Protein AF-A0A7S4PJZ1-F1 (afdb_monomer)

Mean predicted aligned error: 14.24 Å

Radius of gyration: 25.58 Å; Cα contacts (8 Å, |Δi|>4): 272; chains: 1; bounding box: 70×59×64 Å

Structure (mmCIF, N/CA/C/O backbone):
data_AF-A0A7S4PJZ1-F1
#
_entry.id   AF-A0A7S4PJZ1-F1
#
loop_
_atom_site.group_PDB
_atom_site.id
_atom_site.type_symbol
_atom_site.label_atom_id
_atom_site.label_alt_id
_atom_site.label_comp_id
_atom_site.label_asym_id
_atom_site.label_entity_id
_atom_site.label_seq_id
_atom_site.pdbx_PDB_ins_code
_atom_site.Cartn_x
_atom_site.Cartn_y
_atom_site.Cartn_z
_atom_site.occupancy
_atom_site.B_iso_or_equiv
_atom_site.auth_seq_id
_atom_site.auth_comp_id
_atom_site.auth_asym_id
_atom_site.auth_atom_id
_atom_site.pdbx_PDB_model_num
ATOM 1 N N . MET A 1 1 ? -41.758 4.536 -25.365 1.00 37.12 1 MET A N 1
ATOM 2 C CA . MET A 1 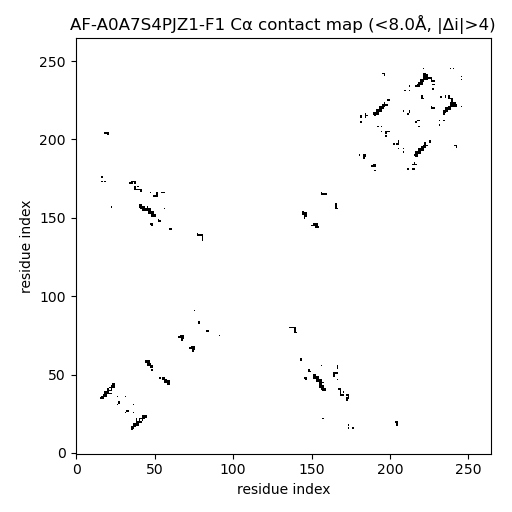1 ? -40.389 4.037 -25.096 1.00 37.12 1 MET A CA 1
ATOM 3 C C . MET A 1 1 ? -39.535 5.188 -24.579 1.00 37.12 1 MET A C 1
ATOM 5 O O . MET A 1 1 ? -38.962 5.936 -25.359 1.00 37.12 1 MET A O 1
ATOM 9 N N . ILE A 1 2 ? -39.547 5.404 -23.264 1.00 30.89 2 ILE A N 1
ATOM 10 C CA . ILE A 1 2 ? -38.875 6.536 -22.616 1.00 30.89 2 ILE A CA 1
ATOM 11 C C . ILE A 1 2 ? -37.427 6.133 -22.334 1.00 30.89 2 ILE A C 1
ATOM 13 O O . ILE A 1 2 ? -37.175 5.218 -21.551 1.00 30.89 2 ILE A O 1
ATOM 17 N N . ARG A 1 3 ? -36.485 6.829 -22.984 1.00 35.72 3 ARG A N 1
ATOM 18 C CA . ARG A 1 3 ? -35.064 6.861 -22.620 1.00 35.72 3 ARG A CA 1
ATOM 19 C C . ARG A 1 3 ? -34.963 7.307 -21.159 1.00 35.72 3 ARG A C 1
ATOM 21 O O . ARG A 1 3 ? -35.048 8.500 -20.871 1.00 35.72 3 ARG A O 1
ATOM 28 N N . LYS A 1 4 ? -34.817 6.357 -20.231 1.00 37.88 4 LYS A N 1
ATOM 29 C CA . LYS A 1 4 ? -34.416 6.652 -18.853 1.00 37.88 4 LYS A CA 1
ATOM 30 C C . LYS A 1 4 ? -33.022 7.270 -18.925 1.00 37.88 4 LYS A C 1
ATOM 32 O O . LYS A 1 4 ? -32.047 6.579 -19.207 1.00 37.88 4 LYS A O 1
ATOM 37 N N . LYS A 1 5 ? -32.973 8.591 -18.731 1.00 36.16 5 LYS A N 1
ATOM 38 C CA . LYS A 1 5 ? -31.797 9.347 -18.299 1.00 36.16 5 LYS A CA 1
ATOM 39 C C . LYS A 1 5 ? -31.007 8.462 -17.332 1.00 36.16 5 LYS A C 1
ATOM 41 O O . LYS A 1 5 ? -31.535 8.101 -16.282 1.00 36.16 5 LYS A O 1
ATOM 46 N N . LEU A 1 6 ? -29.778 8.105 -17.708 1.00 36.72 6 LEU A N 1
ATOM 47 C CA . LEU A 1 6 ? -28.753 7.727 -16.747 1.00 36.72 6 LEU A CA 1
ATOM 48 C C . LEU A 1 6 ? -28.578 8.940 -15.828 1.00 36.72 6 LEU A C 1
ATOM 50 O O . LEU A 1 6 ? -27.814 9.857 -16.122 1.00 36.72 6 LEU A O 1
ATOM 54 N N . GLU A 1 7 ? -29.332 8.985 -14.736 1.00 36.09 7 GLU A N 1
ATOM 55 C CA . GLU A 1 7 ? -28.834 9.647 -13.547 1.00 36.09 7 GLU A CA 1
ATOM 56 C C . GLU A 1 7 ? -27.572 8.884 -13.167 1.00 36.09 7 GLU A C 1
ATOM 58 O O . GLU A 1 7 ? -27.622 7.731 -12.744 1.00 36.09 7 GLU A O 1
ATOM 63 N N . MET A 1 8 ? -26.427 9.525 -13.388 1.00 33.09 8 MET A N 1
ATOM 64 C CA . MET A 1 8 ? -25.172 9.189 -12.738 1.00 33.09 8 MET A CA 1
ATOM 65 C C . MET A 1 8 ? -25.372 9.396 -11.232 1.00 33.09 8 MET A C 1
ATOM 67 O O . MET A 1 8 ? -24.915 10.380 -10.652 1.00 33.09 8 MET A O 1
ATOM 71 N N . THR A 1 9 ? -26.115 8.495 -10.590 1.00 35.03 9 THR A N 1
ATOM 72 C CA . THR A 1 9 ? -26.061 8.291 -9.149 1.00 35.03 9 THR A CA 1
ATOM 73 C C . THR A 1 9 ? -24.591 8.119 -8.825 1.00 35.03 9 THR A C 1
ATOM 75 O O . THR A 1 9 ? -23.989 7.143 -9.272 1.00 35.03 9 THR A O 1
ATOM 78 N N . LYS A 1 10 ? -24.010 9.115 -8.143 1.00 39.31 10 LYS A N 1
ATOM 79 C CA . LYS A 1 10 ? -22.637 9.111 -7.631 1.00 39.31 10 LYS A CA 1
ATOM 80 C C . LYS A 1 10 ? -22.313 7.690 -7.177 1.00 39.31 10 LYS A C 1
ATOM 82 O O . LYS A 1 10 ? -22.912 7.230 -6.204 1.00 39.31 10 LYS A O 1
ATOM 87 N N . LEU A 1 11 ? -21.453 6.987 -7.922 1.00 41.62 11 LEU A N 1
ATOM 88 C CA . LEU A 1 11 ? -20.943 5.686 -7.501 1.00 41.62 11 LEU A CA 1
ATOM 89 C C . LEU A 1 11 ? -20.470 5.880 -6.065 1.00 41.62 11 LEU A C 1
ATOM 91 O O . LEU A 1 11 ? -19.735 6.829 -5.784 1.00 41.62 11 LEU A O 1
ATOM 95 N N . LYS A 1 12 ? -21.011 5.079 -5.142 1.00 54.09 12 LYS A N 1
ATOM 96 C CA . LYS A 1 12 ? -20.686 5.197 -3.725 1.00 54.09 12 LYS A CA 1
ATOM 97 C C . LYS A 1 12 ? -19.167 5.112 -3.614 1.00 54.09 12 LYS A C 1
ATOM 99 O O . LYS A 1 12 ? -18.578 4.092 -3.958 1.00 54.09 12 LYS A O 1
ATOM 104 N N . GLU A 1 13 ? -18.563 6.216 -3.199 1.00 65.81 13 GLU A N 1
ATOM 105 C CA . GLU A 1 13 ? -17.121 6.329 -3.043 1.00 65.81 13 GLU A CA 1
ATOM 106 C C . GLU A 1 13 ? -16.603 5.195 -2.145 1.00 65.81 13 GLU A C 1
ATOM 108 O O . GLU A 1 13 ? -17.241 4.890 -1.132 1.00 65.81 13 GLU A O 1
ATOM 113 N N . PRO A 1 14 ? -15.470 4.566 -2.485 1.00 71.25 14 PRO A N 1
ATOM 114 C CA . PRO A 1 14 ? -15.017 3.376 -1.786 1.00 71.25 14 PRO A CA 1
ATOM 115 C C . PRO A 1 14 ? -14.625 3.685 -0.339 1.00 71.25 14 PRO A C 1
ATOM 117 O O . PRO A 1 14 ? -13.910 4.651 -0.042 1.00 71.25 14 PRO A O 1
ATOM 120 N N . ASP A 1 15 ? -15.099 2.826 0.564 1.00 85.38 15 ASP A N 1
ATOM 121 C CA . ASP A 1 15 ? -14.942 2.958 2.015 1.00 85.38 15 ASP A CA 1
ATOM 122 C C . ASP A 1 15 ? -13.530 2.548 2.504 1.00 85.38 15 ASP A C 1
ATOM 124 O O . ASP A 1 15 ? -13.200 2.740 3.673 1.00 85.38 15 ASP A O 1
ATOM 128 N N . PHE A 1 16 ? -12.669 2.024 1.620 1.00 94.69 16 PHE A N 1
ATOM 129 C CA . PHE A 1 16 ? -11.316 1.556 1.944 1.00 94.69 16 PHE A CA 1
ATOM 130 C C . PHE A 1 16 ? -10.293 1.911 0.853 1.00 94.69 16 PHE A C 1
ATOM 132 O O . PHE A 1 16 ? -10.659 2.334 -0.243 1.00 94.69 16 PHE A O 1
ATOM 139 N N . PHE A 1 17 ? -9.011 1.746 1.182 1.00 97.44 17 PHE A N 1
ATOM 140 C CA . PHE A 1 17 ? -7.880 1.858 0.261 1.00 97.44 17 PHE A CA 1
ATOM 141 C C . PHE A 1 17 ? -6.766 0.910 0.719 1.00 97.44 17 PHE A C 1
ATOM 143 O O . PHE A 1 17 ? -6.593 0.700 1.922 1.00 97.44 17 PHE A O 1
ATOM 150 N N . VAL A 1 18 ? -6.011 0.348 -0.221 1.00 97.69 18 VAL A N 1
ATOM 151 C CA . VAL A 1 18 ? -4.874 -0.539 0.038 1.00 97.69 18 VAL A CA 1
ATOM 152 C C . VAL A 1 18 ? -3.573 0.230 -0.150 1.00 97.69 18 VAL A C 1
ATOM 154 O O . VAL A 1 18 ? -3.312 0.795 -1.206 1.00 97.69 18 VAL A O 1
ATOM 157 N N . TYR A 1 19 ? -2.733 0.221 0.879 1.00 98.06 19 TYR A N 1
ATOM 158 C CA . TYR A 1 19 ? -1.371 0.738 0.832 1.00 98.06 19 TYR A CA 1
ATOM 159 C C . TYR A 1 19 ? -0.419 -0.424 1.091 1.00 98.06 19 TYR A C 1
ATOM 161 O O . TYR A 1 19 ? -0.473 -1.027 2.164 1.00 98.06 19 TYR A O 1
ATOM 169 N N . THR A 1 20 ? 0.445 -0.749 0.134 1.00 97.19 20 THR A N 1
ATOM 170 C CA . THR A 1 20 ? 1.303 -1.934 0.220 1.00 97.19 20 THR A CA 1
ATOM 171 C C . THR A 1 20 ? 2.724 -1.640 -0.241 1.00 97.19 20 THR A C 1
ATOM 173 O O . THR A 1 20 ? 2.951 -0.841 -1.144 1.00 97.19 20 THR A O 1
ATOM 176 N N . SER A 1 21 ? 3.688 -2.294 0.405 1.00 95.88 21 SER A N 1
ATOM 177 C CA . SER A 1 21 ? 5.088 -2.356 -0.028 1.00 95.88 21 SER A CA 1
ATOM 178 C C . SER A 1 21 ? 5.409 -3.635 -0.805 1.00 95.88 21 SER A C 1
ATOM 180 O O . SER A 1 21 ? 6.540 -3.792 -1.258 1.00 95.88 21 SER A O 1
ATOM 182 N N . ASN A 1 22 ? 4.462 -4.576 -0.891 1.00 94.56 22 ASN A N 1
ATOM 183 C CA . ASN A 1 22 ? 4.612 -5.760 -1.731 1.00 94.56 22 ASN A CA 1
ATOM 184 C C . ASN A 1 22 ? 4.496 -5.355 -3.199 1.00 94.56 22 ASN A C 1
ATOM 186 O O . ASN A 1 22 ? 3.761 -4.428 -3.523 1.00 94.56 22 ASN A O 1
ATOM 190 N N . VAL A 1 23 ? 5.195 -6.094 -4.054 1.00 94.12 23 VAL A N 1
ATOM 191 C CA . VAL A 1 23 ? 5.308 -5.830 -5.497 1.00 94.12 23 VAL A CA 1
ATOM 192 C C . VAL A 1 23 ? 4.745 -6.979 -6.338 1.00 94.12 23 VAL A C 1
ATOM 194 O O . VAL A 1 23 ? 5.019 -7.080 -7.524 1.00 94.12 23 VAL A O 1
ATOM 197 N N . ASP A 1 24 ? 4.037 -7.913 -5.702 1.00 91.50 24 ASP A N 1
ATOM 198 C CA . ASP A 1 24 ? 3.616 -9.204 -6.256 1.00 91.50 24 ASP A CA 1
ATOM 199 C C . ASP A 1 24 ? 2.205 -9.194 -6.862 1.00 91.50 24 ASP A C 1
ATOM 201 O O . ASP A 1 24 ? 1.729 -10.231 -7.333 1.00 91.50 24 ASP A O 1
ATOM 205 N N . THR A 1 25 ? 1.527 -8.044 -6.856 1.00 89.50 25 THR A N 1
ATOM 206 C CA . THR A 1 25 ? 0.154 -7.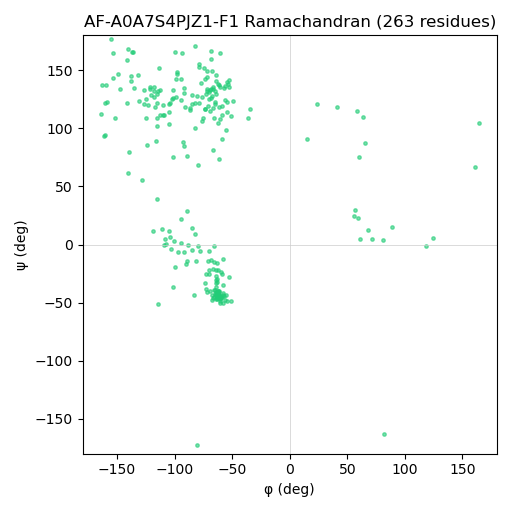840 -7.347 1.00 89.50 25 THR A CA 1
ATOM 207 C C . THR A 1 25 ? -0.928 -8.683 -6.666 1.00 89.50 25 THR A C 1
ATOM 209 O O . THR A 1 25 ? -1.995 -8.941 -7.236 1.00 89.50 25 THR A O 1
ATOM 212 N N . ALA A 1 26 ? -0.691 -9.155 -5.436 1.00 90.88 26 ALA A N 1
ATOM 213 C CA . ALA A 1 26 ? -1.627 -10.055 -4.761 1.00 90.88 26 ALA A CA 1
ATOM 214 C C . ALA A 1 26 ? -3.044 -9.460 -4.606 1.00 90.88 26 ALA A C 1
ATOM 216 O O . ALA A 1 26 ? -4.030 -10.189 -4.727 1.00 90.88 26 ALA A O 1
ATOM 217 N N . PHE A 1 27 ? -3.163 -8.146 -4.388 1.00 91.69 27 PHE A N 1
ATOM 218 C CA . PHE A 1 27 ? -4.455 -7.464 -4.236 1.00 91.69 27 PHE A CA 1
ATOM 219 C C . PHE A 1 27 ? -5.221 -7.350 -5.557 1.00 91.69 27 PHE A C 1
ATOM 221 O O . PHE A 1 27 ? -6.422 -7.615 -5.592 1.00 91.69 27 PHE A O 1
ATOM 228 N N . GLN A 1 28 ? -4.525 -7.039 -6.649 1.00 89.69 28 GLN A N 1
ATOM 229 C CA . GLN A 1 28 ? -5.085 -7.011 -7.999 1.00 89.69 28 GLN A CA 1
ATOM 230 C C . GLN A 1 28 ? -5.619 -8.399 -8.365 1.00 89.69 28 GLN A C 1
ATOM 232 O O . GLN A 1 28 ? -6.757 -8.540 -8.808 1.00 89.69 28 GLN A O 1
ATOM 237 N N . ARG A 1 29 ? -4.832 -9.451 -8.100 1.00 86.50 29 ARG A N 1
ATOM 238 C CA . ARG A 1 29 ? -5.235 -10.846 -8.338 1.00 86.50 29 ARG A CA 1
ATOM 239 C C . ARG A 1 29 ? -6.421 -11.290 -7.482 1.00 86.50 29 ARG A C 1
ATOM 241 O O . ARG A 1 29 ? -7.162 -12.176 -7.896 1.00 86.50 29 ARG A O 1
ATOM 248 N N . ALA A 1 30 ? -6.607 -10.683 -6.311 1.00 89.38 30 ALA A N 1
ATOM 249 C CA . ALA A 1 30 ? -7.776 -10.891 -5.459 1.00 89.38 30 ALA A CA 1
ATOM 250 C C . ALA A 1 30 ? -9.017 -10.092 -5.916 1.00 89.38 30 ALA A C 1
ATOM 252 O O . ALA A 1 30 ? -10.071 -10.209 -5.294 1.00 89.38 30 ALA A O 1
ATOM 253 N N . GLY A 1 31 ? -8.911 -9.299 -6.990 1.00 90.12 31 GLY A N 1
ATOM 254 C CA . GLY A 1 31 ? -10.016 -8.532 -7.567 1.00 90.12 31 GLY A CA 1
ATOM 255 C C . GLY A 1 31 ? -10.204 -7.133 -6.979 1.00 90.12 31 GLY A C 1
ATOM 256 O O . GLY A 1 31 ? -11.260 -6.535 -7.178 1.00 90.12 31 GLY A O 1
ATOM 257 N N . VAL A 1 32 ? -9.221 -6.597 -6.247 1.00 90.44 32 VAL A N 1
ATOM 258 C CA . VAL A 1 32 ? -9.262 -5.198 -5.798 1.00 90.44 32 VAL A CA 1
ATOM 259 C C . VAL A 1 32 ? -9.035 -4.283 -7.002 1.00 90.44 32 VAL A C 1
ATOM 261 O O . VAL A 1 32 ? -8.099 -4.487 -7.774 1.00 90.44 32 VAL A O 1
ATOM 264 N N . ASP A 1 33 ? -9.888 -3.267 -7.149 1.00 92.56 33 ASP A N 1
ATOM 265 C CA . ASP A 1 33 ? -9.744 -2.241 -8.184 1.00 92.56 33 ASP A CA 1
ATOM 266 C C . ASP A 1 33 ? -8.359 -1.568 -8.074 1.00 92.56 33 ASP A C 1
ATOM 268 O O . ASP A 1 33 ? -8.043 -1.034 -7.004 1.00 92.56 33 ASP A O 1
ATOM 272 N N . PRO A 1 34 ? -7.534 -1.555 -9.142 1.00 91.75 34 PRO A N 1
ATOM 273 C CA . PRO A 1 34 ? -6.237 -0.881 -9.150 1.00 91.75 34 PRO A CA 1
ATOM 274 C C . PRO A 1 34 ? -6.284 0.589 -8.713 1.00 91.75 34 PRO A C 1
ATOM 276 O O . PRO A 1 34 ? -5.316 1.081 -8.141 1.00 91.75 34 PRO A O 1
ATOM 279 N N . ALA A 1 35 ? -7.405 1.292 -8.910 1.00 93.69 35 ALA A N 1
ATOM 280 C CA . ALA A 1 35 ? -7.569 2.669 -8.439 1.00 93.69 35 ALA A CA 1
ATOM 281 C C . ALA A 1 35 ? -7.579 2.797 -6.900 1.00 93.69 35 ALA A C 1
ATOM 283 O O . ALA A 1 35 ? -7.415 3.899 -6.371 1.00 93.69 35 ALA A O 1
ATOM 284 N N . LEU A 1 36 ? -7.759 1.682 -6.184 1.00 95.69 36 LEU A N 1
ATOM 285 C CA . LEU A 1 36 ? -7.787 1.581 -4.721 1.00 95.69 36 LEU A CA 1
ATOM 286 C C . LEU A 1 36 ? -6.523 0.969 -4.131 1.00 95.69 36 LEU A C 1
ATOM 288 O O . LEU A 1 36 ? -6.510 0.631 -2.947 1.00 95.69 36 LEU A O 1
ATOM 292 N N . ILE A 1 37 ? -5.476 0.816 -4.936 1.00 95.94 37 ILE A N 1
ATOM 293 C CA . ILE A 1 37 ? -4.209 0.227 -4.526 1.00 95.94 37 ILE A CA 1
ATOM 294 C C . ILE A 1 37 ? -3.108 1.252 -4.758 1.00 95.94 37 ILE A C 1
ATOM 296 O O . ILE A 1 37 ? -3.030 1.886 -5.805 1.00 95.94 37 ILE A O 1
ATOM 300 N N . TYR A 1 38 ? -2.241 1.406 -3.765 1.00 97.50 38 TYR A N 1
ATOM 301 C CA . TYR A 1 38 ? -0.988 2.126 -3.910 1.00 97.50 38 TYR A CA 1
ATOM 302 C C . TYR A 1 38 ? 0.175 1.225 -3.498 1.00 97.50 38 TYR A C 1
ATOM 304 O O . TYR A 1 38 ? 0.352 0.909 -2.316 1.00 97.50 38 TYR A O 1
ATOM 312 N N . GLU A 1 39 ? 0.940 0.802 -4.501 1.00 96.38 39 GLU A N 1
ATOM 313 C CA . GLU A 1 39 ? 2.150 -0.010 -4.384 1.00 96.38 39 GLU A CA 1
ATOM 314 C C . GLU A 1 39 ? 3.373 0.907 -4.303 1.00 96.38 39 GLU A C 1
ATOM 316 O O . GLU A 1 39 ? 3.985 1.241 -5.311 1.00 96.38 39 GLU A O 1
ATOM 321 N N . ILE A 1 40 ? 3.750 1.334 -3.094 1.00 96.19 40 ILE A N 1
ATOM 322 C CA . ILE A 1 40 ? 4.779 2.378 -2.915 1.00 96.19 40 ILE A CA 1
ATOM 323 C C . ILE A 1 40 ? 6.179 1.982 -3.427 1.00 96.19 40 ILE A C 1
ATOM 325 O O . ILE A 1 40 ? 7.066 2.824 -3.558 1.00 96.19 40 ILE A O 1
ATOM 329 N N . HIS A 1 41 ? 6.422 0.698 -3.674 1.00 95.12 41 HIS A N 1
ATOM 330 C CA . HIS A 1 41 ? 7.703 0.203 -4.187 1.00 95.12 41 HIS A CA 1
ATOM 331 C C . HIS A 1 41 ? 7.605 -0.310 -5.622 1.00 95.12 41 HIS A C 1
ATOM 333 O O . HIS A 1 41 ? 8.544 -0.941 -6.104 1.00 95.12 41 HIS A O 1
ATOM 339 N N . GLY A 1 42 ? 6.501 -0.011 -6.309 1.00 94.50 42 GLY A N 1
ATOM 340 C CA . GLY A 1 42 ? 6.255 -0.472 -7.664 1.00 94.50 42 GLY A CA 1
ATOM 341 C C . GLY A 1 42 ? 5.704 -1.893 -7.736 1.00 94.50 42 GLY A C 1
ATOM 342 O O . GLY A 1 42 ? 5.199 -2.435 -6.756 1.00 94.50 42 GLY A O 1
ATOM 343 N N . ASP A 1 43 ? 5.788 -2.479 -8.923 1.00 90.81 43 ASP A N 1
ATOM 344 C CA . ASP A 1 43 ? 5.094 -3.710 -9.303 1.00 90.81 43 ASP A CA 1
ATOM 345 C C . ASP A 1 43 ? 5.964 -4.502 -10.297 1.00 90.81 43 ASP A C 1
ATOM 347 O O . ASP A 1 43 ? 6.485 -3.943 -11.265 1.00 90.81 43 ASP A O 1
ATOM 351 N N . VAL A 1 44 ? 6.119 -5.815 -10.088 1.00 89.81 44 VAL A N 1
ATOM 352 C CA . VAL A 1 44 ? 6.862 -6.713 -10.996 1.00 89.81 44 VAL A CA 1
ATOM 353 C C . VAL A 1 44 ? 6.203 -6.896 -12.368 1.00 89.81 44 VAL A C 1
ATOM 355 O O . VAL A 1 44 ? 6.873 -7.273 -13.333 1.00 89.81 44 VAL A O 1
ATOM 358 N N . MET A 1 45 ? 4.902 -6.636 -12.472 1.00 88.44 45 MET A N 1
ATOM 359 C CA . MET A 1 45 ? 4.137 -6.663 -13.719 1.00 88.44 45 MET A CA 1
ATOM 360 C C . MET A 1 45 ? 4.298 -5.371 -14.520 1.00 88.44 45 MET A C 1
ATOM 362 O O . MET A 1 45 ? 3.950 -5.330 -15.705 1.00 88.44 45 MET A O 1
ATOM 366 N N . LYS A 1 46 ? 4.834 -4.319 -13.897 1.00 91.75 46 LYS A N 1
ATOM 367 C CA . LYS A 1 46 ? 5.161 -3.047 -14.533 1.00 91.75 46 LYS A CA 1
ATOM 368 C C . LYS A 1 46 ? 6.644 -2.995 -14.865 1.00 91.75 46 LYS A C 1
ATOM 370 O O . LYS A 1 46 ? 7.489 -3.488 -14.130 1.00 91.75 46 LYS A O 1
ATOM 375 N N . TRP A 1 47 ? 6.960 -2.405 -16.004 1.00 93.69 47 TRP A N 1
ATOM 376 C CA . TRP A 1 47 ? 8.286 -2.376 -16.600 1.00 93.69 47 TRP A CA 1
ATOM 377 C C . TRP A 1 47 ? 8.636 -0.964 -17.025 1.00 93.69 47 TRP A C 1
ATOM 379 O O . TRP A 1 47 ? 7.777 -0.189 -17.438 1.00 93.69 47 TRP A O 1
ATOM 389 N N . GLN A 1 48 ? 9.916 -0.640 -16.911 1.00 94.50 48 GLN A N 1
ATOM 390 C CA . GLN A 1 48 ? 10.487 0.641 -17.297 1.00 94.50 48 GLN A CA 1
ATOM 391 C C . GLN A 1 48 ? 11.808 0.430 -18.033 1.00 94.50 48 GLN A C 1
ATOM 393 O O . GLN A 1 48 ? 12.423 -0.635 -17.958 1.00 94.50 48 GLN A O 1
ATOM 398 N N . CYS A 1 49 ? 12.307 1.469 -18.701 1.00 94.12 49 CYS A N 1
ATOM 399 C CA . CYS A 1 49 ? 13.664 1.420 -19.231 1.00 94.12 49 CYS A CA 1
ATOM 400 C C . CYS A 1 49 ? 14.686 1.314 -18.081 1.00 94.12 49 CYS A C 1
ATOM 402 O O . CYS A 1 49 ? 14.537 1.968 -17.042 1.00 94.12 49 CYS A O 1
ATOM 404 N N . ARG A 1 50 ? 15.745 0.513 -18.265 1.00 91.75 50 ARG A N 1
ATOM 405 C CA . ARG A 1 50 ? 16.843 0.377 -17.291 1.00 91.75 50 ARG A CA 1
ATOM 406 C C . ARG A 1 50 ? 17.608 1.688 -17.100 1.00 91.75 50 ARG A C 1
ATOM 408 O O . ARG A 1 50 ? 18.059 1.985 -15.997 1.00 91.75 50 ARG A O 1
ATOM 415 N N . ILE A 1 51 ? 17.773 2.447 -18.180 1.00 90.62 51 ILE A N 1
ATOM 416 C CA . ILE A 1 51 ? 18.311 3.808 -18.173 1.00 90.62 51 ILE A CA 1
ATOM 417 C C . ILE A 1 51 ? 17.154 4.690 -18.646 1.00 90.62 51 ILE A C 1
ATOM 419 O O . ILE A 1 51 ? 16.861 4.656 -19.839 1.00 90.62 51 ILE A O 1
ATOM 423 N N . PRO A 1 52 ? 16.442 5.395 -17.749 1.00 85.06 52 PRO A N 1
ATOM 424 C CA . PRO A 1 52 ? 15.138 5.998 -18.022 1.00 85.06 52 PRO A CA 1
ATOM 425 C C . PRO A 1 52 ? 15.236 7.130 -19.053 1.00 85.06 52 PRO A C 1
ATOM 427 O O . PRO A 1 52 ? 15.246 8.310 -18.726 1.00 85.06 52 PRO A O 1
ATOM 430 N N . CYS A 1 53 ? 15.279 6.765 -20.334 1.00 92.56 53 CYS A N 1
ATOM 431 C CA . CYS A 1 53 ? 15.274 7.691 -21.465 1.00 92.56 53 CYS A CA 1
ATOM 432 C C . CYS A 1 53 ? 13.929 8.421 -21.612 1.00 92.56 53 CYS A C 1
ATOM 434 O O . CYS A 1 53 ? 13.811 9.364 -22.386 1.00 92.56 53 CYS A O 1
ATOM 436 N N . CYS A 1 54 ? 12.897 7.936 -20.918 1.00 90.75 54 CYS A N 1
ATOM 437 C CA . CYS A 1 54 ? 11.560 8.501 -20.850 1.00 90.75 54 CYS A CA 1
ATOM 438 C C . CYS A 1 54 ? 10.894 8.108 -19.522 1.00 90.75 54 CYS A C 1
ATOM 440 O O . CYS A 1 54 ? 11.322 7.162 -18.863 1.00 90.75 54 CYS A O 1
ATOM 442 N N . GLN A 1 55 ? 9.808 8.798 -19.173 1.00 93.06 55 GLN A N 1
ATOM 443 C CA . GLN A 1 55 ? 9.002 8.552 -17.968 1.00 93.06 55 GLN A CA 1
ATOM 444 C C . GLN A 1 55 ? 7.877 7.523 -18.204 1.00 93.06 55 GLN A C 1
ATOM 446 O O . GLN A 1 55 ? 6.804 7.611 -17.614 1.00 93.06 55 GLN A O 1
ATOM 451 N N . LYS A 1 56 ? 8.073 6.574 -19.130 1.00 92.88 56 LYS A N 1
ATOM 452 C CA . LYS A 1 56 ? 7.058 5.563 -19.457 1.00 92.88 56 LYS A CA 1
ATOM 453 C C . LYS A 1 56 ? 7.243 4.308 -18.611 1.00 92.88 56 LYS A C 1
ATOM 455 O O . LYS A 1 56 ? 8.343 3.760 -18.543 1.00 92.88 56 LYS A O 1
ATOM 460 N N . VAL A 1 57 ? 6.126 3.823 -18.078 1.00 93.50 57 VAL A N 1
ATOM 461 C CA . VAL A 1 57 ? 5.983 2.518 -17.432 1.00 93.50 57 VAL A CA 1
ATOM 462 C C . VAL A 1 57 ? 4.910 1.732 -18.185 1.00 93.50 57 VAL A C 1
ATOM 464 O O . VAL A 1 57 ? 3.867 2.288 -18.531 1.00 93.50 57 VAL A O 1
ATOM 467 N N . TRP A 1 58 ? 5.157 0.458 -18.474 1.00 91.94 58 TRP A N 1
ATOM 468 C CA . TRP A 1 58 ? 4.248 -0.398 -19.244 1.00 91.94 58 TRP A CA 1
ATOM 469 C C . TRP A 1 58 ? 4.110 -1.782 -18.615 1.00 91.94 58 TRP A C 1
ATOM 471 O O . TRP A 1 58 ? 4.895 -2.152 -17.752 1.00 91.94 58 TRP A O 1
ATOM 481 N N . SER A 1 59 ? 3.106 -2.550 -19.029 1.00 89.19 59 SER A N 1
ATOM 482 C CA . SER A 1 59 ? 2.990 -3.965 -18.663 1.00 89.19 59 SER A CA 1
ATOM 483 C C . SER A 1 59 ? 3.521 -4.847 -19.785 1.00 89.19 59 SER A C 1
ATOM 485 O O . SER A 1 59 ? 3.426 -4.480 -20.958 1.00 89.19 59 SER A O 1
ATOM 487 N N . LEU A 1 60 ? 4.079 -6.002 -19.423 1.00 82.31 60 LEU A N 1
ATOM 488 C CA . LEU A 1 60 ? 4.330 -7.063 -20.399 1.00 82.31 60 LEU A CA 1
ATOM 489 C C . LEU A 1 60 ? 2.996 -7.650 -20.890 1.00 82.31 60 LEU A C 1
ATOM 491 O O . LEU A 1 60 ? 1.990 -7.507 -20.191 1.00 82.31 60 LEU A O 1
ATOM 495 N N . PRO A 1 61 ? 2.975 -8.315 -22.060 1.00 79.88 61 PRO A N 1
ATOM 496 C CA . PRO A 1 61 ? 1.810 -9.075 -22.498 1.00 79.88 61 PRO A CA 1
ATOM 497 C C . PRO A 1 61 ? 1.344 -10.073 -21.427 1.00 79.88 61 PRO A C 1
ATOM 499 O O . PRO A 1 61 ? 2.164 -10.708 -20.760 1.00 79.88 61 PRO A O 1
ATOM 502 N N . ASP A 1 62 ? 0.030 -10.237 -21.270 1.00 74.31 62 ASP A N 1
ATOM 503 C CA . ASP A 1 62 ? -0.557 -11.087 -20.221 1.00 74.31 62 ASP A CA 1
ATOM 504 C C . ASP A 1 62 ? -0.168 -12.569 -20.345 1.00 74.31 62 ASP A C 1
ATOM 506 O O . ASP A 1 62 ? -0.204 -13.317 -19.361 1.00 74.31 62 ASP A O 1
ATOM 510 N N . ASP A 1 63 ? 0.226 -13.007 -21.539 1.00 74.81 63 ASP A N 1
ATOM 511 C CA . ASP A 1 63 ? 0.705 -14.349 -21.866 1.00 74.81 63 ASP A CA 1
ATOM 512 C C . ASP A 1 63 ? 2.234 -14.496 -21.767 1.00 74.81 63 ASP A C 1
ATOM 514 O O . ASP A 1 63 ? 2.747 -15.615 -21.820 1.00 74.81 63 ASP A O 1
ATOM 518 N N . TYR A 1 64 ? 2.972 -13.404 -21.539 1.00 77.25 64 TYR A N 1
ATOM 519 C CA . TYR A 1 64 ? 4.426 -13.439 -21.422 1.00 77.25 64 TYR A CA 1
ATOM 520 C C . TYR A 1 64 ? 4.868 -14.164 -20.147 1.00 77.25 64 TYR A C 1
ATOM 522 O O . TYR A 1 64 ? 4.473 -13.811 -19.031 1.00 77.25 64 TYR A O 1
ATOM 530 N N . ARG A 1 65 ? 5.726 -15.179 -20.276 1.00 72.44 65 ARG A N 1
ATOM 531 C CA . ARG A 1 65 ? 6.254 -15.945 -19.139 1.00 72.44 65 ARG A CA 1
ATOM 532 C C . ARG A 1 65 ? 7.752 -16.164 -19.290 1.00 72.44 65 ARG A C 1
ATOM 534 O O . ARG A 1 65 ? 8.217 -16.606 -20.335 1.00 72.44 65 ARG A O 1
ATOM 541 N N . PHE A 1 66 ? 8.489 -15.939 -18.204 1.00 75.19 66 PHE A N 1
ATOM 542 C CA . PHE A 1 66 ? 9.885 -16.358 -18.117 1.00 75.19 66 PHE A CA 1
ATOM 543 C C . PHE A 1 66 ? 9.967 -17.884 -18.072 1.00 75.19 66 PHE A C 1
ATOM 545 O O . PHE A 1 66 ? 9.264 -18.529 -17.290 1.00 75.19 66 PHE A O 1
ATOM 552 N N . GLN A 1 67 ? 10.862 -18.458 -18.872 1.00 69.56 67 GLN A N 1
ATOM 553 C CA . GLN A 1 67 ? 11.211 -19.867 -18.740 1.00 69.56 67 GLN A CA 1
ATOM 554 C C . GLN A 1 67 ? 12.105 -20.033 -17.516 1.00 69.56 67 GLN A C 1
ATOM 556 O O . GLN A 1 67 ? 13.253 -19.587 -17.513 1.00 69.56 67 GLN A O 1
ATOM 561 N N . VAL A 1 68 ? 11.551 -20.638 -16.468 1.00 70.94 68 VAL A N 1
ATOM 562 C CA . VAL A 1 68 ? 12.242 -20.892 -15.204 1.00 70.94 68 VAL A CA 1
ATOM 563 C C . VAL A 1 68 ? 12.351 -22.397 -15.020 1.00 70.94 68 VAL A C 1
ATOM 565 O O . VAL A 1 68 ? 11.342 -23.104 -14.989 1.00 70.94 68 VAL A O 1
ATOM 568 N N . ASP A 1 69 ? 13.578 -22.876 -14.883 1.00 75.00 69 ASP A N 1
ATOM 569 C CA . ASP A 1 69 ? 13.865 -24.230 -14.446 1.00 75.00 69 ASP A CA 1
ATOM 570 C C . ASP A 1 69 ? 13.376 -24.392 -12.998 1.00 75.00 69 ASP A C 1
ATOM 572 O O . ASP A 1 69 ? 13.760 -23.638 -12.100 1.00 75.00 69 ASP A O 1
ATOM 576 N N . LYS A 1 70 ? 12.460 -25.339 -12.775 1.00 75.44 70 LYS A N 1
ATOM 577 C CA . LYS A 1 70 ? 11.760 -25.479 -11.490 1.00 75.44 70 LYS A CA 1
ATOM 578 C C . LYS A 1 70 ? 12.643 -26.045 -10.381 1.00 75.44 70 LYS A C 1
ATOM 580 O O . LYS A 1 70 ? 12.372 -25.755 -9.215 1.00 75.44 70 LYS A O 1
ATOM 585 N N . ASP A 1 71 ? 13.679 -26.795 -10.734 1.00 74.69 71 ASP A N 1
ATOM 586 C CA . ASP A 1 71 ? 14.557 -27.463 -9.776 1.00 74.69 71 ASP A CA 1
ATOM 587 C C . ASP A 1 71 ? 15.625 -26.489 -9.265 1.00 74.69 71 ASP A C 1
ATOM 589 O O . ASP A 1 71 ? 15.865 -26.360 -8.065 1.00 74.69 71 ASP A O 1
ATOM 593 N N . THR A 1 72 ? 16.210 -25.715 -10.175 1.00 79.44 72 THR A N 1
ATOM 594 C CA . THR A 1 72 ? 17.264 -24.736 -9.886 1.00 79.44 72 THR A CA 1
ATOM 595 C C . THR A 1 72 ? 16.725 -23.342 -9.563 1.00 79.44 72 THR A C 1
ATOM 597 O O . THR A 1 72 ? 17.458 -22.509 -9.023 1.00 79.44 72 THR A O 1
ATOM 600 N N . ARG A 1 73 ? 15.457 -23.064 -9.898 1.00 72.75 73 ARG A N 1
ATOM 601 C CA . ARG A 1 73 ? 14.828 -21.728 -9.892 1.00 72.75 73 ARG A CA 1
ATOM 602 C C . ARG A 1 73 ? 15.569 -20.691 -10.740 1.00 72.75 73 ARG A C 1
ATOM 604 O O . ARG A 1 73 ? 15.467 -19.491 -10.480 1.00 72.75 73 ARG A O 1
ATOM 611 N N . ARG A 1 74 ? 16.330 -21.136 -11.742 1.00 65.75 74 ARG A N 1
ATOM 612 C CA . ARG A 1 74 ? 17.068 -20.266 -12.666 1.00 65.75 74 ARG A CA 1
ATOM 613 C C . ARG A 1 74 ? 16.287 -20.080 -13.957 1.00 65.75 74 ARG A C 1
ATOM 615 O O . ARG A 1 74 ? 15.607 -20.990 -14.415 1.00 65.75 74 ARG A O 1
ATOM 622 N N . THR A 1 75 ? 16.406 -18.907 -14.564 1.00 62.34 75 THR A N 1
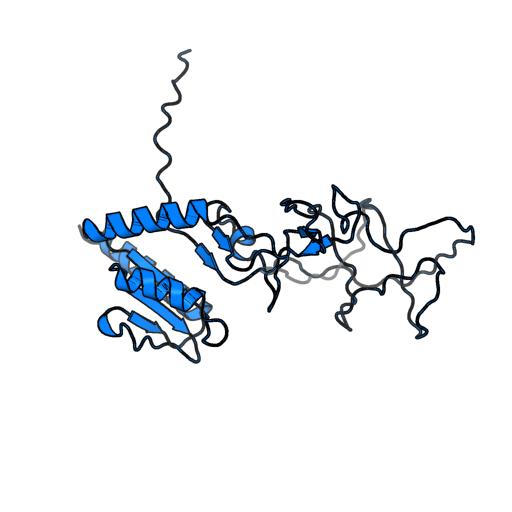ATOM 623 C CA . THR A 1 75 ? 15.965 -18.715 -15.948 1.00 62.34 75 THR A CA 1
ATOM 624 C C . THR A 1 75 ? 17.014 -19.275 -16.904 1.00 62.34 75 THR A C 1
ATOM 626 O O . THR A 1 75 ? 18.203 -19.282 -16.564 1.00 62.34 75 THR A O 1
ATOM 629 N N . GLN A 1 76 ? 16.610 -19.701 -18.106 1.00 59.09 76 GLN A N 1
ATOM 630 C CA . GLN A 1 76 ? 17.576 -20.038 -19.161 1.00 59.09 76 GLN A CA 1
ATOM 631 C C . GLN A 1 76 ? 18.545 -18.861 -19.359 1.00 59.09 76 GLN A C 1
ATOM 633 O O . GLN A 1 76 ? 18.138 -17.694 -19.358 1.00 59.09 76 GLN A O 1
ATOM 638 N N . ARG A 1 77 ? 19.848 -19.146 -19.466 1.00 48.22 77 ARG A N 1
ATOM 639 C CA . ARG A 1 77 ? 20.852 -18.104 -19.717 1.00 48.22 77 ARG A CA 1
ATOM 640 C C . ARG A 1 77 ? 20.639 -17.545 -21.126 1.00 48.22 77 ARG A C 1
ATOM 642 O O . ARG A 1 77 ? 20.631 -18.301 -22.094 1.00 48.22 77 ARG A O 1
ATOM 649 N N . PHE A 1 78 ? 20.527 -16.223 -21.245 1.00 46.38 78 PHE A N 1
ATOM 650 C CA . PHE A 1 78 ? 20.575 -15.543 -22.538 1.00 46.38 78 PHE A CA 1
ATOM 651 C C . PHE A 1 78 ? 21.918 -15.860 -23.222 1.00 46.38 78 PHE A C 1
ATOM 653 O O . PHE A 1 78 ? 22.979 -15.577 -22.663 1.00 46.38 78 PHE A O 1
ATOM 660 N N . ARG A 1 79 ? 21.886 -16.493 -24.405 1.00 38.78 79 ARG A N 1
ATOM 661 C CA . ARG A 1 79 ? 23.087 -16.738 -25.224 1.00 38.78 79 ARG A CA 1
ATOM 662 C C . ARG A 1 79 ? 23.549 -15.418 -25.827 1.00 38.78 79 ARG A C 1
ATOM 664 O O . ARG A 1 79 ? 22.720 -14.702 -26.380 1.00 38.78 79 ARG A O 1
ATOM 671 N N . ASN A 1 80 ? 24.847 -15.120 -25.761 1.00 34.59 80 ASN A N 1
ATOM 672 C CA . ASN A 1 80 ? 25.423 -13.972 -26.464 1.00 34.59 80 ASN A CA 1
ATOM 673 C C . ASN A 1 80 ? 25.214 -14.092 -27.990 1.00 34.59 80 ASN A C 1
ATOM 675 O O . ASN A 1 80 ? 24.895 -15.160 -28.514 1.00 34.59 80 ASN A O 1
ATOM 679 N N . ALA A 1 81 ? 25.398 -12.984 -28.717 1.00 38.16 81 ALA A N 1
ATOM 680 C CA . ALA A 1 81 ? 25.217 -12.916 -30.174 1.00 38.16 81 ALA A CA 1
ATOM 681 C C . ALA A 1 81 ? 26.099 -13.904 -30.974 1.00 38.16 81 ALA A C 1
ATOM 683 O O . ALA A 1 81 ? 25.848 -14.120 -32.156 1.00 38.16 81 ALA A O 1
ATOM 684 N N . GLU A 1 82 ? 27.092 -14.509 -30.321 1.00 39.53 82 GLU A N 1
ATOM 685 C CA . GLU A 1 82 ? 28.075 -15.447 -30.874 1.00 39.53 82 GLU A CA 1
ATOM 686 C C . GLU A 1 82 ? 27.736 -16.916 -30.560 1.00 39.53 82 GLU A C 1
ATOM 688 O O . GLU A 1 82 ? 28.486 -17.820 -30.917 1.00 39.53 82 GLU A O 1
ATOM 693 N N . GLY A 1 83 ? 26.601 -17.182 -29.899 1.00 40.53 83 GLY A N 1
ATOM 694 C CA . GLY A 1 83 ? 26.111 -18.540 -29.658 1.00 40.53 83 GLY A CA 1
ATOM 695 C C . GLY A 1 83 ? 26.960 -19.369 -28.690 1.00 40.53 83 GLY A C 1
ATOM 696 O O . GLY A 1 83 ? 26.737 -20.577 -28.581 1.00 40.53 83 GLY A O 1
ATOM 697 N N . GLN A 1 84 ? 27.897 -18.757 -27.961 1.00 31.53 84 GLN A N 1
ATOM 698 C CA . GLN A 1 84 ? 28.745 -19.484 -27.023 1.00 31.53 84 GLN A CA 1
ATOM 699 C C . GLN A 1 84 ? 27.943 -19.872 -25.776 1.00 31.53 84 GLN A C 1
ATOM 701 O O . GLN A 1 84 ? 27.444 -19.034 -25.020 1.00 31.53 84 GLN A O 1
ATOM 706 N N . LYS A 1 85 ? 27.806 -21.187 -25.577 1.00 40.34 85 LYS A N 1
ATOM 707 C CA . LYS A 1 85 ? 27.338 -21.788 -24.327 1.00 40.34 85 LYS A CA 1
ATOM 708 C C . LYS A 1 85 ? 28.371 -21.491 -23.241 1.00 40.34 85 LYS A C 1
ATOM 710 O O . LYS A 1 85 ? 29.548 -21.765 -23.432 1.00 40.34 85 LYS A O 1
ATOM 715 N N . GLY A 1 86 ? 27.930 -21.023 -22.076 1.00 34.78 86 GLY A N 1
ATOM 716 C CA . GLY A 1 86 ? 28.657 -21.374 -20.858 1.00 34.78 86 GLY A CA 1
ATOM 717 C C . GLY A 1 86 ? 28.492 -22.880 -20.688 1.00 34.78 86 GLY A C 1
ATOM 718 O O . GLY A 1 86 ? 27.367 -23.332 -20.487 1.00 34.78 86 GLY A O 1
ATOM 719 N N . GLU A 1 87 ? 29.561 -23.637 -20.904 1.00 32.28 87 GLU A N 1
ATOM 720 C CA . GLU A 1 87 ? 29.568 -25.096 -20.834 1.00 32.28 87 GLU A CA 1
ATOM 721 C C . GLU A 1 87 ? 29.134 -25.569 -19.442 1.00 32.28 87 GLU A C 1
ATOM 723 O O . GLU A 1 87 ? 29.831 -25.339 -18.463 1.00 32.28 87 GLU A O 1
ATOM 728 N N . GLU A 1 88 ? 27.959 -26.191 -19.358 1.00 33.25 88 GLU A N 1
ATOM 729 C CA . GLU A 1 88 ? 27.677 -27.359 -18.517 1.00 33.25 88 GLU A CA 1
ATOM 730 C C . GLU A 1 88 ? 26.371 -28.000 -19.023 1.00 33.25 88 GLU A C 1
ATOM 732 O O . GLU A 1 88 ? 25.440 -27.324 -19.465 1.00 33.25 88 GLU A O 1
ATOM 737 N N . GLU A 1 89 ? 26.365 -29.327 -19.104 1.00 31.00 89 GLU A N 1
ATOM 738 C CA . GLU A 1 89 ? 25.440 -30.137 -19.898 1.00 31.00 89 GLU A CA 1
ATOM 739 C C . GLU A 1 89 ? 23.994 -30.140 -19.368 1.00 31.00 89 GLU A C 1
ATOM 741 O O . GLU A 1 89 ? 23.752 -30.445 -18.205 1.00 31.00 89 GLU A O 1
ATOM 746 N N . GLY A 1 90 ? 23.007 -29.898 -20.244 1.00 33.69 90 GLY A N 1
ATOM 747 C CA . GLY A 1 90 ? 21.592 -30.074 -19.881 1.00 33.69 90 GLY A CA 1
ATOM 748 C C . GLY A 1 90 ? 20.577 -29.357 -20.776 1.00 33.69 90 GLY A C 1
ATOM 749 O O . GLY A 1 90 ? 19.922 -28.433 -20.335 1.00 33.69 90 GLY A O 1
ATOM 750 N N . LYS A 1 91 ? 20.472 -29.776 -22.045 1.00 32.44 91 LYS A N 1
ATOM 751 C CA . LYS A 1 91 ? 19.375 -29.544 -23.023 1.00 32.44 91 LYS A CA 1
ATOM 752 C C . LYS A 1 91 ? 18.334 -28.432 -22.712 1.00 32.44 91 LYS A C 1
ATOM 754 O O . LYS A 1 91 ? 17.244 -28.722 -22.229 1.00 32.44 91 LYS A O 1
ATOM 759 N N . ASP A 1 92 ? 18.606 -27.211 -23.177 1.00 31.78 92 ASP A N 1
ATOM 760 C CA . ASP A 1 92 ? 17.626 -26.117 -23.296 1.00 31.78 92 ASP A CA 1
ATOM 761 C C . ASP A 1 92 ? 16.829 -26.202 -24.615 1.00 31.78 92 ASP A C 1
ATOM 763 O O . ASP A 1 92 ? 17.421 -26.265 -25.699 1.00 31.78 92 ASP A O 1
ATOM 767 N N . LEU A 1 93 ? 15.494 -26.154 -24.543 1.00 32.34 93 LEU A N 1
ATOM 768 C CA . LEU A 1 93 ? 14.588 -25.968 -25.687 1.00 32.34 93 LEU A CA 1
ATOM 769 C C . LEU A 1 93 ? 13.789 -24.668 -25.492 1.00 32.34 93 LEU A C 1
ATOM 771 O O . LEU A 1 93 ? 13.271 -24.422 -24.406 1.00 32.34 93 LEU A O 1
ATOM 775 N N . ILE A 1 94 ? 13.671 -23.859 -26.550 1.00 31.81 94 ILE A N 1
ATOM 776 C CA . ILE A 1 94 ? 12.902 -22.604 -26.589 1.00 31.81 94 ILE A CA 1
ATOM 777 C C . ILE A 1 94 ? 11.567 -22.874 -27.303 1.00 31.81 94 ILE A C 1
ATOM 779 O O . ILE A 1 94 ? 11.575 -23.350 -28.437 1.00 31.81 94 ILE A O 1
ATOM 783 N N . TYR A 1 95 ? 10.431 -22.537 -26.681 1.00 30.64 95 TYR A N 1
ATOM 784 C CA . TYR A 1 95 ? 9.119 -22.480 -27.344 1.00 30.64 95 TYR A CA 1
ATOM 785 C C . TYR A 1 95 ? 8.744 -21.024 -27.654 1.00 30.64 95 TYR A C 1
ATOM 787 O O . TYR A 1 95 ? 8.848 -20.161 -26.784 1.00 30.64 95 TYR A O 1
ATOM 795 N N . ARG A 1 96 ? 8.291 -20.753 -28.886 1.00 31.55 96 ARG A N 1
ATOM 796 C CA . ARG A 1 96 ? 7.826 -19.438 -29.358 1.00 31.55 96 ARG A CA 1
ATOM 797 C C . ARG A 1 96 ? 6.426 -19.581 -29.968 1.00 31.55 96 ARG A C 1
ATOM 799 O O . ARG A 1 96 ? 6.215 -20.472 -30.781 1.00 31.55 96 ARG A O 1
ATOM 806 N N . HIS A 1 97 ? 5.528 -18.675 -29.575 1.00 31.02 97 HIS A N 1
ATOM 807 C CA . HIS A 1 97 ? 4.129 -18.502 -29.997 1.00 31.02 97 HIS A CA 1
ATOM 808 C C . HIS A 1 97 ? 3.173 -19.687 -29.800 1.00 31.02 97 HIS A C 1
ATOM 810 O O . HIS A 1 97 ? 3.263 -20.732 -30.439 1.00 31.02 97 HIS A O 1
ATOM 816 N N . GLY A 1 98 ? 2.185 -19.462 -28.930 1.00 34.69 98 GLY A N 1
ATOM 817 C CA . GLY A 1 98 ? 1.104 -20.391 -28.650 1.00 34.69 98 GLY A CA 1
ATOM 818 C C . GLY A 1 98 ? 0.348 -20.835 -29.904 1.00 34.69 98 GLY A C 1
ATOM 819 O O . GLY A 1 98 ? -0.265 -20.035 -30.607 1.00 34.69 98 GLY A O 1
ATOM 820 N N . LYS A 1 99 ? 0.319 -22.149 -30.116 1.00 27.39 99 LYS A N 1
ATOM 821 C CA . LYS A 1 99 ? -0.845 -22.847 -30.655 1.00 27.39 99 LYS A CA 1
ATOM 822 C C . LYS A 1 99 ? -1.220 -23.928 -29.653 1.00 27.39 99 LYS A C 1
ATOM 824 O O . LYS A 1 99 ? -0.405 -24.792 -29.340 1.00 27.39 99 LYS A O 1
ATOM 829 N N . VAL A 1 100 ? -2.441 -23.844 -29.134 1.00 30.27 100 VAL A N 1
ATOM 830 C CA . VAL A 1 100 ? -3.066 -24.930 -28.377 1.00 30.27 100 VAL A CA 1
ATOM 831 C C . VAL A 1 100 ? -3.285 -26.073 -29.367 1.00 30.27 100 VAL A C 1
ATOM 833 O O . VAL A 1 100 ? -3.970 -25.883 -30.369 1.00 30.27 100 VAL A O 1
ATOM 836 N N . LEU A 1 101 ? -2.653 -27.222 -29.135 1.00 26.61 101 LEU A N 1
ATOM 837 C CA . LEU A 1 101 ? -2.957 -28.455 -29.859 1.00 26.61 101 LEU A CA 1
ATOM 838 C C . LEU A 1 101 ? -3.963 -29.239 -29.013 1.00 26.61 101 LEU A C 1
ATOM 840 O O . LEU A 1 101 ? -3.710 -29.472 -27.831 1.00 26.61 101 LEU A O 1
ATOM 844 N N . GLU A 1 102 ? -5.110 -29.582 -29.604 1.00 26.17 102 GLU A N 1
ATOM 845 C CA . GLU A 1 102 ? -6.116 -30.457 -28.993 1.00 26.17 102 GLU A CA 1
ATOM 846 C C . GLU A 1 102 ? -5.489 -31.809 -28.631 1.00 26.17 102 GLU A C 1
ATOM 848 O O . GLU A 1 102 ? -4.736 -32.392 -29.414 1.00 26.17 102 GLU A O 1
ATOM 853 N N . ILE A 1 103 ? -5.780 -32.286 -27.421 1.00 28.66 103 ILE A N 1
ATOM 854 C CA . ILE A 1 103 ? -5.268 -33.546 -26.879 1.00 28.66 103 ILE A CA 1
ATOM 855 C C . ILE A 1 103 ? -6.448 -34.520 -26.808 1.00 28.66 103 ILE A C 1
ATOM 857 O O . ILE A 1 103 ? -7.420 -34.244 -26.108 1.00 28.66 103 ILE A O 1
ATOM 861 N N . GLU A 1 104 ? -6.368 -35.657 -27.503 1.00 28.19 104 GLU A N 1
ATOM 862 C CA . GLU A 1 104 ? -7.268 -36.794 -27.269 1.00 28.19 104 GLU A CA 1
ATOM 863 C C . GLU A 1 104 ? -6.841 -37.542 -25.994 1.00 28.19 104 GLU A C 1
ATOM 865 O O . GLU A 1 104 ? -5.675 -37.916 -25.834 1.00 28.19 104 GLU A O 1
ATOM 870 N N . GLU A 1 105 ? -7.781 -37.750 -25.067 1.00 32.03 105 GLU A N 1
ATOM 871 C CA . GLU A 1 105 ? -7.540 -38.438 -23.794 1.00 32.03 105 GLU A CA 1
ATOM 872 C C . GLU A 1 105 ? -7.461 -39.968 -23.948 1.00 32.03 105 GLU A C 1
ATOM 874 O O . GLU A 1 105 ? -8.353 -40.570 -24.550 1.00 32.03 105 GLU A O 1
ATOM 879 N N . PRO A 1 106 ? -6.528 -40.642 -23.246 1.00 27.70 106 PRO A N 1
ATOM 880 C CA . PRO A 1 106 ? -6.714 -42.030 -22.856 1.00 27.70 106 PRO A CA 1
ATOM 881 C C . PRO A 1 106 ? -6.920 -42.182 -21.339 1.00 27.70 106 PRO A C 1
ATOM 883 O O . PRO A 1 106 ? -6.023 -42.001 -20.519 1.00 27.70 106 PRO A O 1
ATOM 886 N N . SER A 1 107 ? -8.155 -42.565 -21.019 1.00 39.06 107 SER A N 1
ATOM 887 C CA . SER A 1 107 ? -8.668 -43.398 -19.922 1.00 39.06 107 SER A CA 1
ATOM 888 C C . SER A 1 107 ? -7.889 -43.570 -18.598 1.00 39.06 107 SER A C 1
ATOM 890 O O . SER A 1 107 ? -6.877 -44.262 -18.512 1.00 39.06 107 SER A O 1
ATOM 892 N N . ASN A 1 108 ? -8.596 -43.167 -17.534 1.00 42.78 108 ASN A N 1
ATOM 893 C CA . ASN A 1 108 ? -8.730 -43.810 -16.218 1.00 42.78 108 ASN A CA 1
ATOM 894 C C . ASN A 1 108 ? -7.503 -43.924 -15.294 1.00 42.78 108 ASN A C 1
ATOM 896 O O . ASN A 1 108 ? -6.945 -45.003 -15.104 1.00 42.78 108 ASN A O 1
ATOM 900 N N . ARG A 1 109 ? -7.296 -42.869 -14.489 1.00 32.94 109 ARG A N 1
ATOM 901 C CA . ARG A 1 109 ? -7.241 -42.981 -13.014 1.00 32.94 109 ARG A CA 1
ATOM 902 C C . ARG A 1 109 ? -7.923 -41.770 -12.372 1.00 32.94 109 ARG A C 1
ATOM 904 O O . ARG A 1 109 ? -7.522 -40.637 -12.606 1.00 32.94 109 ARG A O 1
ATOM 911 N N . LYS A 1 110 ? -8.953 -42.007 -11.553 1.00 36.84 110 LYS A N 1
ATOM 912 C CA . LYS A 1 110 ? -9.628 -40.955 -10.775 1.00 36.84 110 LYS A CA 1
ATOM 913 C C . LYS A 1 110 ? -8.714 -40.469 -9.643 1.00 36.84 110 LYS A C 1
ATOM 915 O O . LYS A 1 110 ? -8.394 -41.249 -8.750 1.00 36.84 110 LYS A O 1
ATOM 920 N N . MET A 1 111 ? -8.367 -39.184 -9.649 1.00 33.22 111 MET A N 1
ATOM 921 C CA . MET A 1 111 ? -7.972 -38.434 -8.451 1.00 33.22 111 MET A CA 1
ATOM 922 C C . MET A 1 111 ? -8.977 -37.293 -8.241 1.00 33.22 111 MET A C 1
ATOM 924 O O . MET A 1 111 ? -9.352 -36.616 -9.195 1.00 33.22 111 MET A O 1
ATOM 928 N N . ASP A 1 112 ? -9.468 -37.143 -7.009 1.00 34.22 112 ASP A N 1
ATOM 929 C CA . ASP A 1 112 ? -10.415 -36.097 -6.591 1.00 34.22 112 ASP A CA 1
ATOM 930 C C . ASP A 1 112 ? -9.655 -34.771 -6.387 1.00 34.22 112 ASP A C 1
ATOM 932 O O . ASP A 1 112 ? -8.719 -34.710 -5.592 1.00 34.22 112 ASP A O 1
ATOM 936 N N . PHE A 1 113 ? -10.047 -33.723 -7.122 1.00 37.34 113 PHE A N 1
ATOM 937 C CA . PHE A 1 113 ? -9.395 -32.402 -7.170 1.00 37.34 113 PHE A CA 1
ATOM 938 C C . PHE A 1 113 ? -10.286 -31.272 -6.631 1.00 37.34 113 PHE A C 1
ATOM 940 O O . PHE A 1 113 ? -10.311 -30.160 -7.163 1.00 37.34 113 PHE A O 1
ATOM 947 N N . ARG A 1 114 ? -11.049 -31.508 -5.564 1.00 29.92 114 ARG A N 1
ATOM 948 C CA . ARG A 1 114 ? -11.808 -30.419 -4.933 1.00 29.92 114 ARG A CA 1
ATOM 949 C C . ARG A 1 114 ? -10.896 -29.514 -4.093 1.00 29.92 114 ARG A C 1
ATOM 951 O O . ARG A 1 114 ? -10.508 -29.880 -2.990 1.00 29.92 114 ARG A O 1
ATOM 958 N N . GLY A 1 115 ? -10.608 -28.308 -4.603 1.00 37.28 115 GLY A N 1
ATOM 959 C CA . GLY A 1 115 ? -10.206 -27.153 -3.778 1.00 37.28 115 GLY A CA 1
ATOM 960 C C . GLY A 1 115 ? -8.879 -26.446 -4.085 1.00 37.28 115 GLY A C 1
ATOM 961 O O . GLY A 1 115 ? -8.521 -25.542 -3.337 1.00 37.28 115 GLY A O 1
ATOM 962 N N . LEU A 1 116 ? -8.153 -26.788 -5.154 1.00 33.88 116 LEU A N 1
ATOM 963 C CA . LEU A 1 116 ? -6.901 -26.106 -5.517 1.00 33.88 116 LEU A CA 1
ATOM 964 C C . LEU A 1 116 ? -6.963 -25.585 -6.957 1.00 33.88 116 LEU A C 1
ATOM 966 O O . LEU A 1 116 ? -7.224 -26.343 -7.887 1.00 33.88 116 LEU A O 1
ATOM 970 N N . THR A 1 117 ? -6.717 -24.287 -7.153 1.00 36.81 117 THR A N 1
ATOM 971 C CA . THR A 1 117 ? -6.532 -23.701 -8.491 1.00 36.81 117 THR A CA 1
ATOM 972 C C . THR A 1 117 ? -5.237 -24.255 -9.108 1.00 36.81 117 THR A C 1
ATOM 974 O O . THR A 1 117 ? -4.227 -24.295 -8.397 1.00 36.81 117 THR A O 1
ATOM 977 N N . PRO A 1 118 ? -5.194 -24.670 -10.387 1.00 35.41 118 PRO A N 1
ATOM 978 C CA . PRO A 1 118 ? -4.128 -25.533 -10.881 1.00 35.41 118 PRO A CA 1
ATOM 979 C C . PRO A 1 118 ? -2.877 -24.724 -11.241 1.00 35.41 118 PRO A C 1
ATOM 981 O O . PRO A 1 118 ? -2.762 -24.166 -12.328 1.00 35.41 118 PRO A O 1
ATOM 984 N N . TYR A 1 119 ? -1.892 -24.719 -10.346 1.00 32.94 119 TYR A N 1
ATOM 985 C CA . TYR A 1 119 ? -0.490 -24.586 -10.734 1.00 32.94 119 TYR A CA 1
ATOM 986 C C . TYR A 1 119 ? 0.123 -25.982 -10.687 1.00 32.94 119 TYR A C 1
ATOM 988 O O . TYR A 1 119 ? 0.762 -26.331 -9.703 1.00 32.94 119 TYR A O 1
ATOM 996 N N . THR A 1 120 ? -0.177 -26.820 -11.686 1.00 37.00 120 THR A N 1
ATOM 997 C CA . THR A 1 120 ? 0.567 -28.035 -12.091 1.00 37.00 120 THR A CA 1
ATOM 998 C C . THR A 1 120 ? -0.308 -28.901 -12.994 1.00 37.00 120 THR A C 1
ATOM 1000 O O . THR A 1 120 ? -1.176 -29.614 -12.516 1.00 37.00 120 THR A O 1
ATOM 1003 N N . GLN A 1 121 ? -0.034 -28.891 -14.295 1.00 36.41 121 GLN A N 1
ATOM 1004 C CA . GLN A 1 121 ? -0.184 -30.067 -15.154 1.00 36.41 121 GLN A CA 1
ATOM 1005 C C . GLN A 1 121 ? 0.647 -29.822 -16.412 1.00 36.41 121 GLN A C 1
ATOM 1007 O O . GLN A 1 121 ? 0.237 -29.136 -17.336 1.00 36.41 121 GLN A O 1
ATOM 1012 N N . ASN A 1 122 ? 1.886 -30.299 -16.373 1.00 36.38 122 ASN A N 1
ATOM 1013 C CA . ASN A 1 122 ? 2.549 -30.835 -17.553 1.00 36.38 122 ASN A CA 1
ATOM 1014 C C . ASN A 1 122 ? 3.704 -31.702 -17.066 1.00 36.38 122 ASN A C 1
ATOM 1016 O O . ASN A 1 122 ? 4.782 -31.222 -16.712 1.00 36.38 122 ASN A O 1
ATOM 1020 N N . GLN A 1 123 ? 3.397 -32.993 -16.958 1.00 36.62 123 GLN A N 1
ATOM 1021 C CA . GLN A 1 123 ? 4.386 -34.049 -16.881 1.00 36.62 123 GLN A CA 1
ATOM 1022 C C . GLN A 1 123 ? 5.025 -34.214 -18.260 1.00 36.62 123 GLN A C 1
ATOM 1024 O O . GLN A 1 123 ? 4.328 -34.344 -19.259 1.00 36.62 123 GLN A O 1
ATOM 1029 N N . SER A 1 124 ? 6.359 -34.212 -18.237 1.00 41.19 124 SER A N 1
ATOM 1030 C CA . SER A 1 124 ? 7.285 -34.953 -19.099 1.00 41.19 124 SER A CA 1
ATOM 1031 C C . SER A 1 124 ? 6.957 -35.057 -20.584 1.00 41.19 124 SER A C 1
ATOM 1033 O O . SER A 1 124 ? 6.075 -35.824 -20.931 1.00 41.19 124 SER A O 1
ATOM 1035 N N . LEU A 1 125 ? 7.820 -34.519 -21.454 1.00 31.88 125 LEU A N 1
ATOM 1036 C CA . LEU A 1 125 ? 8.175 -35.224 -22.689 1.00 31.88 125 LEU A CA 1
ATOM 1037 C C . LEU A 1 125 ? 9.594 -34.860 -23.166 1.00 31.88 125 LEU A C 1
ATOM 1039 O O . LEU A 1 125 ? 9.861 -33.779 -23.682 1.00 31.88 125 LEU A O 1
ATOM 1043 N N . ASN A 1 126 ? 10.493 -35.837 -23.022 1.00 37.94 126 ASN A N 1
ATOM 1044 C CA . ASN A 1 126 ? 11.684 -36.006 -23.848 1.00 37.94 126 ASN A CA 1
ATOM 1045 C C . ASN A 1 126 ? 11.253 -36.239 -25.309 1.00 37.94 126 ASN A C 1
ATOM 1047 O O . ASN A 1 126 ? 10.657 -37.278 -25.595 1.00 37.94 126 ASN A O 1
ATOM 1051 N N . ARG A 1 127 ? 11.628 -35.364 -26.252 1.00 28.48 127 ARG A N 1
ATOM 1052 C CA . ARG A 1 127 ? 11.859 -35.772 -27.652 1.00 28.48 127 ARG A CA 1
ATOM 1053 C C . ARG A 1 127 ? 12.748 -34.773 -28.394 1.00 28.48 127 ARG A C 1
ATOM 1055 O O . ARG A 1 127 ? 12.454 -33.587 -28.459 1.00 28.48 127 ARG A O 1
ATOM 1062 N N . LEU A 1 128 ? 13.857 -35.292 -28.923 1.00 29.52 128 LEU A N 1
ATOM 1063 C CA . LEU A 1 128 ? 14.822 -34.581 -29.757 1.00 29.52 128 LEU A CA 1
ATOM 1064 C C . LEU A 1 128 ? 14.171 -34.048 -31.037 1.00 29.52 128 LEU A C 1
ATOM 1066 O O . LEU A 1 128 ? 13.522 -34.807 -31.754 1.00 29.52 128 LEU A O 1
ATOM 1070 N N . VAL A 1 129 ? 14.476 -32.798 -31.377 1.00 29.03 129 VAL A N 1
ATOM 1071 C CA . VAL A 1 129 ? 14.284 -32.247 -32.719 1.00 29.03 129 VAL A CA 1
ATOM 1072 C C . VAL A 1 129 ? 15.590 -31.562 -33.127 1.00 29.03 129 VAL A C 1
ATOM 1074 O O . VAL A 1 129 ? 16.109 -30.726 -32.390 1.00 29.03 129 VAL A O 1
ATOM 1077 N N . ARG A 1 130 ? 16.170 -31.977 -34.259 1.00 28.31 130 ARG A N 1
ATOM 1078 C CA . ARG A 1 130 ? 17.359 -31.355 -34.864 1.00 28.31 130 ARG A CA 1
ATOM 1079 C C . ARG A 1 130 ? 16.894 -30.297 -35.860 1.00 28.31 130 ARG A C 1
ATOM 1081 O O . ARG A 1 130 ? 16.106 -30.643 -36.732 1.00 28.31 130 ARG A O 1
ATOM 1088 N N . PHE A 1 131 ? 17.433 -29.081 -35.789 1.00 29.34 131 PHE A N 1
ATOM 1089 C CA . PHE A 1 131 ? 17.369 -28.126 -36.898 1.00 29.34 131 PHE A CA 1
ATOM 1090 C C . PHE A 1 131 ? 18.699 -27.400 -37.077 1.00 29.34 131 PHE A C 1
ATOM 1092 O O . PHE A 1 131 ? 19.402 -27.139 -36.101 1.00 29.34 131 PHE A O 1
ATOM 1099 N N . GLY A 1 132 ? 19.038 -27.219 -38.354 1.00 25.91 132 GLY A N 1
ATOM 1100 C CA . GLY A 1 132 ? 20.357 -26.883 -38.867 1.00 25.91 132 GLY A CA 1
ATOM 1101 C C . GLY A 1 132 ? 20.724 -25.407 -38.813 1.00 25.91 132 GLY A C 1
ATOM 1102 O O . GLY A 1 132 ? 19.907 -24.537 -38.512 1.00 25.91 132 GLY A O 1
ATOM 1103 N N . ASP A 1 133 ? 22.002 -25.202 -39.103 1.00 36.25 133 ASP A N 1
ATOM 1104 C CA . ASP A 1 133 ? 22.709 -23.935 -39.159 1.00 36.25 133 ASP A CA 1
ATOM 1105 C C . ASP A 1 133 ? 22.165 -23.031 -40.266 1.00 36.25 133 ASP A C 1
ATOM 1107 O O . ASP A 1 133 ? 22.104 -23.449 -41.416 1.00 36.25 133 ASP A O 1
ATOM 1111 N N . GLU A 1 134 ? 21.855 -21.778 -39.931 1.00 32.84 134 GLU A N 1
ATOM 1112 C CA . GLU A 1 134 ? 22.104 -20.637 -40.814 1.00 32.84 134 GLU A CA 1
ATOM 1113 C C . GLU A 1 134 ? 22.101 -19.339 -39.994 1.00 32.84 134 GLU A C 1
ATOM 1115 O O . GLU A 1 134 ? 21.175 -19.012 -39.248 1.00 32.84 134 GLU A O 1
ATOM 1120 N N . ALA A 1 135 ? 23.227 -18.637 -40.070 1.00 39.22 135 ALA A N 1
ATOM 1121 C CA . ALA A 1 135 ? 23.561 -17.485 -39.259 1.00 39.22 135 ALA A CA 1
ATOM 1122 C C . ALA A 1 135 ? 22.924 -16.200 -39.809 1.00 39.22 135 ALA A C 1
ATOM 1124 O O . ALA A 1 135 ? 23.267 -15.773 -40.906 1.00 39.22 135 ALA A O 1
ATOM 1125 N N . SER A 1 136 ? 22.107 -15.507 -39.006 1.00 32.72 136 SER A N 1
ATOM 1126 C CA . SER A 1 136 ? 21.998 -14.042 -39.081 1.00 32.72 136 SER A CA 1
ATOM 1127 C C . SER A 1 136 ? 21.328 -13.419 -37.845 1.00 32.72 136 SER A C 1
ATOM 1129 O O . SER A 1 136 ? 20.125 -13.529 -37.641 1.00 32.72 136 SER A O 1
ATOM 1131 N N . ASN A 1 137 ? 22.142 -12.675 -37.092 1.00 33.22 137 ASN A N 1
ATOM 1132 C CA . ASN A 1 137 ? 21.842 -11.405 -36.419 1.00 33.22 137 ASN A CA 1
ATOM 1133 C C . ASN A 1 137 ? 20.779 -11.308 -35.293 1.00 33.22 137 ASN A C 1
ATOM 1135 O O . ASN A 1 137 ? 19.579 -11.191 -35.515 1.00 33.22 137 ASN A O 1
ATOM 1139 N N . ARG A 1 138 ? 21.319 -11.093 -34.080 1.00 36.12 138 ARG A N 1
ATOM 1140 C CA . ARG A 1 138 ? 20.797 -10.281 -32.957 1.00 36.12 138 ARG A CA 1
ATOM 1141 C C . ARG A 1 138 ? 19.438 -10.652 -32.350 1.00 36.12 138 ARG A C 1
ATOM 1143 O O . ARG A 1 138 ? 18.518 -9.851 -32.432 1.00 36.12 138 ARG A O 1
ATOM 1150 N N . LYS A 1 139 ? 19.335 -11.713 -31.546 1.00 37.84 139 LYS A N 1
ATOM 1151 C CA . LYS A 1 139 ? 18.338 -11.724 -30.448 1.00 37.84 139 LYS A CA 1
ATOM 1152 C C . LYS A 1 139 ? 18.918 -12.346 -29.187 1.00 37.84 139 LYS A C 1
ATOM 1154 O O . LYS A 1 139 ? 18.697 -13.504 -28.878 1.00 37.84 139 LYS A O 1
ATOM 1159 N N . CYS A 1 140 ? 19.696 -11.537 -28.473 1.00 43.94 140 CYS A N 1
ATOM 1160 C CA . CYS A 1 140 ? 20.231 -11.886 -27.159 1.00 43.94 140 CYS A CA 1
ATOM 1161 C C . CYS A 1 140 ? 19.235 -11.576 -26.017 1.00 43.94 140 CYS A C 1
ATOM 1163 O O . CYS A 1 140 ? 19.532 -11.884 -24.873 1.00 43.94 140 CYS A O 1
ATOM 1165 N N . PHE A 1 141 ? 18.075 -10.965 -26.295 1.00 53.16 141 PHE A N 1
ATOM 1166 C CA . PHE A 1 141 ? 17.041 -10.627 -25.303 1.00 53.16 141 PHE A CA 1
ATOM 1167 C C . PHE A 1 141 ? 15.664 -10.566 -25.975 1.00 53.16 141 PHE A C 1
ATOM 1169 O O . PHE A 1 141 ? 15.587 -10.101 -27.118 1.00 53.16 141 PHE A O 1
ATOM 1176 N N . ASP A 1 142 ? 14.623 -11.012 -25.265 1.00 64.44 142 ASP A N 1
ATOM 1177 C CA . ASP A 1 142 ? 13.220 -10.938 -25.696 1.00 64.44 142 ASP A CA 1
ATOM 1178 C C . ASP A 1 142 ? 12.828 -9.486 -26.022 1.00 64.44 142 ASP A C 1
ATOM 1180 O O . ASP A 1 142 ? 13.208 -8.551 -25.310 1.00 64.44 142 ASP A O 1
ATOM 1184 N N . GLU A 1 143 ? 12.109 -9.281 -27.128 1.00 67.69 143 G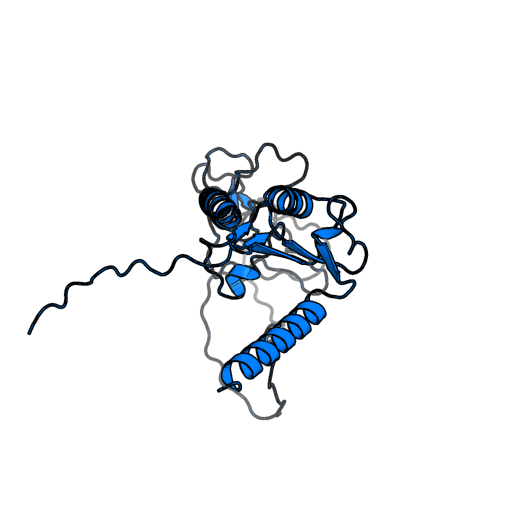LU A N 1
ATOM 1185 C CA . GLU A 1 143 ? 11.732 -7.945 -27.625 1.00 67.69 143 GLU A CA 1
ATOM 1186 C C . GLU A 1 143 ? 10.814 -7.220 -26.635 1.00 67.69 143 GLU A C 1
ATOM 1188 O O . GLU A 1 143 ? 10.887 -6.003 -26.478 1.00 67.69 143 GLU A O 1
ATOM 1193 N N . GLU A 1 144 ? 10.017 -7.982 -25.891 1.00 72.62 144 GLU A N 1
ATOM 1194 C CA . GLU A 1 144 ? 9.128 -7.524 -24.830 1.00 72.62 144 GLU A CA 1
ATOM 1195 C C . GLU A 1 144 ? 9.895 -6.913 -23.642 1.00 72.62 144 GLU A C 1
ATOM 1197 O O . GLU A 1 144 ? 9.347 -6.094 -22.901 1.00 72.62 144 GLU A O 1
ATOM 1202 N N . LEU A 1 145 ? 11.181 -7.253 -23.484 1.00 84.00 145 LEU A N 1
ATOM 1203 C CA . LEU A 1 145 ? 12.074 -6.729 -22.445 1.00 84.00 145 LEU A CA 1
ATOM 1204 C C . LEU A 1 145 ? 12.896 -5.524 -22.923 1.00 84.00 145 LEU A C 1
ATOM 1206 O O . LEU A 1 145 ? 13.952 -5.221 -22.356 1.00 84.00 145 LEU A O 1
ATOM 1210 N N . ARG A 1 146 ? 12.433 -4.825 -23.963 1.00 85.88 146 ARG A N 1
ATOM 1211 C CA . ARG A 1 146 ? 13.061 -3.610 -24.490 1.00 85.88 146 ARG A CA 1
ATOM 1212 C C . ARG A 1 146 ? 12.188 -2.383 -24.283 1.00 85.88 146 ARG A C 1
ATOM 1214 O O . ARG A 1 146 ? 10.965 -2.444 -24.198 1.00 85.88 146 ARG A O 1
ATOM 1221 N N . CYS A 1 147 ? 12.839 -1.233 -24.180 1.00 89.50 147 CYS A N 1
ATOM 1222 C CA . CYS A 1 147 ? 12.169 0.046 -24.087 1.00 89.50 147 CYS A CA 1
ATOM 1223 C C . CYS A 1 147 ? 11.516 0.394 -25.423 1.00 89.50 147 CYS A C 1
ATOM 1225 O O . CYS A 1 147 ? 12.193 0.534 -26.436 1.00 89.50 147 CYS A O 1
ATOM 1227 N N . GLN A 1 148 ? 10.217 0.677 -25.385 1.00 85.75 148 GLN A N 1
ATOM 1228 C CA . GLN A 1 148 ? 9.416 1.066 -26.551 1.00 85.75 148 GLN A CA 1
ATOM 1229 C C . GLN A 1 148 ? 9.815 2.420 -27.179 1.00 85.75 148 GLN A C 1
ATOM 1231 O O . GLN A 1 148 ? 9.183 2.862 -28.134 1.00 85.75 148 GLN A O 1
ATOM 1236 N N . VAL A 1 149 ? 10.805 3.123 -26.613 1.00 90.88 149 VAL A N 1
ATOM 1237 C CA . VAL A 1 149 ? 11.278 4.434 -27.090 1.00 90.88 149 VAL A CA 1
ATOM 1238 C C . VAL A 1 149 ? 12.710 4.363 -27.613 1.00 90.88 149 VAL A C 1
ATOM 1240 O O . VAL A 1 149 ? 12.965 4.835 -28.714 1.00 90.88 149 VAL A O 1
ATOM 1243 N N . CYS A 1 150 ? 13.647 3.800 -26.841 1.00 90.88 150 CYS A N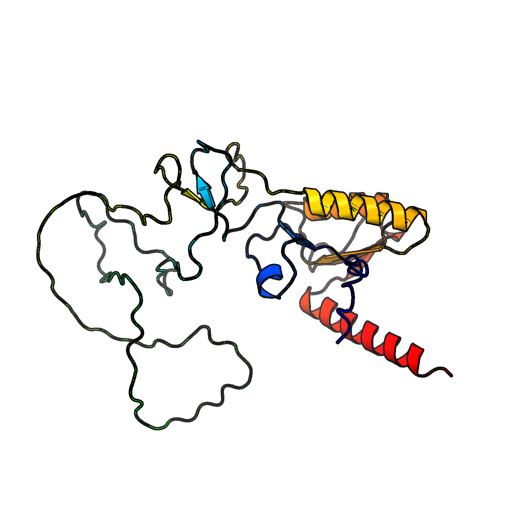 1
ATOM 1244 C CA . CYS A 1 150 ? 15.068 3.768 -27.212 1.00 90.88 150 CYS A CA 1
ATOM 1245 C C . CYS A 1 150 ? 15.601 2.380 -27.590 1.00 90.88 150 CYS A C 1
ATOM 1247 O O . CYS A 1 150 ? 16.795 2.258 -27.848 1.00 90.88 150 CYS A O 1
ATOM 1249 N N . ASP A 1 151 ? 14.764 1.338 -27.551 1.00 88.12 151 ASP A N 1
ATOM 1250 C CA . ASP A 1 151 ? 15.131 -0.070 -27.786 1.00 88.12 151 ASP A CA 1
ATOM 1251 C C . ASP A 1 151 ? 16.168 -0.664 -26.798 1.00 88.12 151 ASP A C 1
ATOM 1253 O O . ASP A 1 151 ? 16.595 -1.818 -26.905 1.00 88.12 151 ASP A O 1
ATOM 1257 N N . GLY A 1 152 ? 16.561 0.107 -25.777 1.00 85.44 152 GLY A N 1
ATOM 1258 C CA . GLY A 1 152 ? 17.432 -0.338 -24.690 1.00 85.44 152 GLY A CA 1
ATOM 1259 C C . GLY A 1 152 ? 16.763 -1.360 -23.766 1.00 85.44 152 GLY A C 1
ATOM 1260 O O . GLY A 1 152 ? 15.549 -1.533 -23.786 1.00 85.44 152 GLY A O 1
ATOM 1261 N N . LEU A 1 153 ? 17.547 -2.027 -22.916 1.00 88.00 153 LEU A N 1
ATOM 1262 C CA . LEU A 1 153 ? 17.022 -3.028 -21.978 1.00 88.00 153 LEU A CA 1
ATOM 1263 C C . LEU A 1 153 ? 16.015 -2.420 -20.993 1.00 88.00 153 LEU A C 1
ATOM 1265 O O . LEU A 1 153 ? 16.247 -1.350 -20.421 1.00 88.00 153 LEU A O 1
ATOM 1269 N N . ALA A 1 154 ? 14.928 -3.141 -20.755 1.00 90.50 154 ALA A N 1
ATOM 1270 C CA . ALA A 1 154 ? 13.943 -2.839 -19.735 1.00 90.50 154 ALA A CA 1
ATOM 1271 C C . ALA A 1 154 ? 14.245 -3.584 -18.427 1.00 90.50 154 ALA A C 1
ATOM 1273 O O . ALA A 1 154 ? 15.044 -4.521 -18.376 1.00 90.50 154 ALA A O 1
ATOM 1274 N N . ARG A 1 155 ? 13.600 -3.145 -17.353 1.00 91.38 155 ARG A N 1
ATOM 1275 C CA . ARG A 1 155 ? 13.620 -3.780 -16.035 1.00 91.38 155 ARG A CA 1
ATOM 1276 C C . ARG A 1 155 ? 12.232 -3.687 -15.398 1.00 91.38 155 ARG A C 1
ATOM 1278 O O . ARG A 1 155 ? 11.489 -2.768 -15.759 1.00 91.38 155 ARG A O 1
ATOM 1285 N N . PRO A 1 156 ? 11.906 -4.549 -14.422 1.00 93.06 156 PRO A N 1
ATOM 1286 C CA . PRO A 1 156 ? 10.735 -4.337 -13.587 1.00 93.06 156 PRO A CA 1
ATOM 1287 C C . PRO A 1 156 ? 10.782 -2.951 -12.934 1.00 93.06 156 PRO A C 1
ATOM 1289 O O . PRO A 1 156 ? 11.842 -2.488 -12.495 1.00 93.06 156 PRO A O 1
ATOM 1292 N N . ASN A 1 157 ? 9.634 -2.290 -12.872 1.00 95.69 157 ASN A N 1
ATOM 1293 C CA . ASN A 1 157 ? 9.435 -1.032 -12.172 1.00 95.69 157 ASN A CA 1
ATOM 1294 C C . ASN A 1 157 ? 9.270 -1.333 -10.681 1.00 95.69 157 ASN A C 1
ATOM 1296 O O . ASN A 1 157 ? 8.196 -1.198 -10.115 1.00 95.69 157 ASN A O 1
ATOM 1300 N N . VAL A 1 158 ? 10.359 -1.779 -10.062 1.00 95.62 158 VAL A N 1
ATOM 1301 C CA . VAL A 1 158 ? 10.454 -2.053 -8.630 1.00 95.62 158 VAL A CA 1
ATOM 1302 C C . VAL A 1 158 ? 11.556 -1.176 -8.060 1.00 95.62 158 VAL A C 1
ATOM 1304 O O . VAL A 1 158 ? 12.668 -1.160 -8.596 1.00 95.62 158 VAL A O 1
ATOM 1307 N N . LEU A 1 159 ? 11.241 -0.449 -6.989 1.00 95.12 159 LEU A N 1
ATOM 1308 C CA . LEU A 1 159 ? 12.197 0.398 -6.289 1.00 95.12 159 LEU A CA 1
ATOM 1309 C C . LEU A 1 159 ? 13.231 -0.479 -5.576 1.00 95.12 159 LEU A C 1
ATOM 1311 O O . LEU A 1 159 ? 12.903 -1.201 -4.632 1.00 95.12 159 LEU A O 1
ATOM 1315 N N . MET A 1 160 ? 14.483 -0.389 -6.015 1.00 91.88 160 MET A N 1
ATOM 1316 C CA . MET A 1 160 ? 15.623 -1.036 -5.363 1.00 91.88 160 MET A CA 1
ATOM 1317 C C . MET A 1 160 ? 16.392 -0.025 -4.498 1.00 91.88 160 MET A C 1
ATOM 1319 O O . MET A 1 160 ? 16.184 1.185 -4.594 1.00 91.88 160 MET A O 1
ATOM 1323 N N . PHE A 1 161 ? 17.276 -0.509 -3.622 1.00 90.19 161 PHE A N 1
ATOM 1324 C CA . PHE A 1 161 ? 18.157 0.377 -2.855 1.00 90.19 161 PHE A CA 1
ATOM 1325 C C . PHE A 1 161 ? 19.073 1.167 -3.796 1.00 90.19 161 PHE A C 1
ATOM 1327 O O . PHE A 1 161 ? 19.596 0.600 -4.755 1.00 90.19 161 PHE A O 1
ATOM 1334 N N . ASP A 1 162 ? 19.249 2.456 -3.500 1.00 91.25 162 ASP A N 1
ATOM 1335 C CA . ASP A 1 162 ? 20.084 3.391 -4.267 1.00 91.25 162 ASP A CA 1
ATOM 1336 C C . ASP A 1 162 ? 19.695 3.512 -5.756 1.00 91.25 162 ASP A C 1
ATOM 1338 O O . ASP A 1 162 ? 20.528 3.781 -6.619 1.00 91.25 162 ASP A O 1
ATOM 1342 N N . ASP A 1 163 ? 18.409 3.317 -6.065 1.00 93.25 163 ASP A N 1
ATOM 1343 C CA . ASP A 1 163 ? 17.874 3.369 -7.425 1.00 93.25 163 ASP A CA 1
ATOM 1344 C C . ASP A 1 163 ? 17.372 4.776 -7.795 1.00 93.25 163 ASP A C 1
ATOM 1346 O O . ASP A 1 163 ? 16.185 5.088 -7.707 1.00 93.25 163 ASP A O 1
ATOM 1350 N N . ASP A 1 164 ? 18.291 5.626 -8.258 1.00 92.06 164 ASP A N 1
ATOM 1351 C CA . ASP A 1 164 ? 18.022 6.980 -8.772 1.00 92.06 164 ASP A CA 1
ATOM 1352 C C . ASP A 1 164 ? 17.287 6.999 -10.127 1.00 92.06 164 ASP A C 1
ATOM 1354 O O . ASP A 1 164 ? 16.913 8.054 -10.642 1.00 92.06 164 ASP A O 1
ATOM 1358 N N . ARG A 1 165 ? 17.087 5.822 -10.723 1.00 93.12 165 ARG A N 1
ATOM 1359 C CA . ARG A 1 165 ? 16.495 5.627 -12.050 1.00 93.12 165 ARG A CA 1
ATOM 1360 C C . ARG A 1 165 ? 15.088 5.060 -11.983 1.00 93.12 165 ARG A C 1
ATOM 1362 O O . ARG A 1 165 ? 14.522 4.751 -13.037 1.00 93.12 165 ARG A O 1
ATOM 1369 N N . TRP A 1 166 ? 14.550 4.816 -10.794 1.00 96.31 166 TRP A N 1
ATOM 1370 C CA . TRP A 1 166 ? 13.195 4.306 -10.633 1.00 96.31 166 TRP A CA 1
ATOM 1371 C C . TRP A 1 166 ? 12.178 5.373 -11.029 1.00 96.31 166 TRP A C 1
ATOM 1373 O O . TRP A 1 166 ? 12.295 6.534 -10.647 1.00 96.31 166 TRP A O 1
ATOM 1383 N N . ILE A 1 167 ? 11.195 4.975 -11.835 1.00 95.56 167 ILE A N 1
ATOM 1384 C CA . ILE A 1 167 ? 10.060 5.839 -12.154 1.00 95.56 167 ILE A CA 1
ATOM 1385 C C . ILE A 1 167 ? 9.020 5.624 -11.061 1.00 95.56 167 ILE A C 1
ATOM 1387 O O . ILE A 1 167 ? 8.527 4.508 -10.894 1.00 95.56 167 ILE A O 1
ATOM 1391 N N . GLU A 1 168 ? 8.711 6.682 -10.319 1.00 94.81 168 GLU A N 1
ATOM 1392 C CA . GLU A 1 168 ? 7.801 6.604 -9.182 1.00 94.81 168 GLU A CA 1
ATOM 1393 C C . GLU A 1 168 ? 6.380 6.209 -9.602 1.00 94.81 168 GLU A C 1
ATOM 1395 O O . GLU A 1 168 ? 5.871 6.593 -10.658 1.00 94.81 168 GLU A O 1
ATOM 1400 N N . THR A 1 169 ? 5.717 5.455 -8.731 1.00 93.44 169 THR A N 1
ATOM 1401 C CA . THR A 1 169 ? 4.299 5.118 -8.868 1.00 93.44 169 THR A CA 1
ATOM 1402 C C . THR A 1 169 ? 3.406 6.313 -8.556 1.00 93.44 169 THR A C 1
ATOM 1404 O O . THR A 1 169 ? 3.657 7.040 -7.595 1.00 93.44 169 THR A O 1
ATOM 1407 N N . ASP A 1 170 ? 2.311 6.466 -9.302 1.00 93.25 170 ASP A N 1
ATOM 1408 C CA . ASP A 1 170 ? 1.325 7.510 -9.025 1.00 93.25 170 ASP A CA 1
ATOM 1409 C C . ASP A 1 170 ? 0.623 7.287 -7.672 1.00 93.25 170 ASP A C 1
ATOM 1411 O O . ASP A 1 170 ? -0.020 6.266 -7.428 1.00 93.25 170 ASP A O 1
ATOM 1415 N N . GLU A 1 171 ? 0.720 8.283 -6.795 1.00 95.38 171 GLU A N 1
ATOM 1416 C CA . GLU A 1 171 ? 0.106 8.299 -5.467 1.00 95.38 171 GLU A CA 1
ATOM 1417 C C . GLU A 1 171 ? -1.152 9.185 -5.382 1.00 95.38 171 GLU A C 1
ATOM 1419 O O . GLU A 1 171 ? -1.693 9.407 -4.292 1.00 95.38 171 GLU A O 1
ATOM 1424 N N . SER A 1 172 ? -1.625 9.733 -6.506 1.00 96.19 172 SER A N 1
ATOM 1425 C CA . SER A 1 172 ? -2.720 10.710 -6.578 1.00 96.19 172 SER A CA 1
ATOM 1426 C C . SER A 1 172 ? -4.017 10.217 -5.920 1.00 96.19 172 SER A C 1
ATOM 1428 O O . SER A 1 172 ? -4.604 10.918 -5.081 1.00 96.19 172 SER A O 1
ATOM 1430 N N . ASN A 1 173 ? -4.429 8.986 -6.230 1.00 95.62 173 ASN A N 1
ATOM 1431 C CA . ASN A 1 173 ? -5.619 8.350 -5.665 1.00 95.62 173 ASN A CA 1
ATOM 1432 C C . ASN A 1 173 ? -5.478 8.142 -4.155 1.00 95.62 173 ASN A C 1
ATOM 1434 O O . ASN A 1 173 ? -6.382 8.491 -3.390 1.00 95.62 173 ASN A O 1
ATOM 1438 N N . TYR A 1 174 ? -4.311 7.674 -3.707 1.00 97.00 174 TYR A N 1
ATOM 1439 C CA . TYR A 1 174 ? -4.033 7.482 -2.288 1.00 97.00 174 TYR A CA 1
ATOM 1440 C C . TYR A 1 174 ? -4.056 8.808 -1.521 1.00 97.00 174 TYR A C 1
ATOM 1442 O O . TYR A 1 174 ? -4.732 8.928 -0.498 1.00 97.00 174 TYR A O 1
ATOM 1450 N N . LYS A 1 175 ? -3.394 9.852 -2.036 1.00 96.56 175 LYS A N 1
ATOM 1451 C CA . LYS A 1 175 ? -3.416 11.199 -1.442 1.00 96.56 175 LYS A CA 1
ATOM 1452 C C . LYS A 1 175 ? -4.834 11.753 -1.334 1.00 96.56 175 LYS A C 1
ATOM 1454 O O . LYS A 1 175 ? -5.184 12.360 -0.318 1.00 96.56 175 LYS A O 1
ATOM 1459 N N . THR A 1 176 ? -5.650 11.550 -2.365 1.00 96.25 176 THR A N 1
ATOM 1460 C CA . THR A 1 176 ? -7.059 11.964 -2.374 1.00 96.25 176 THR A CA 1
ATOM 1461 C C . THR A 1 176 ? -7.853 11.221 -1.303 1.00 96.25 176 THR A C 1
ATOM 1463 O O . THR A 1 176 ? -8.559 11.851 -0.508 1.00 96.25 176 THR A O 1
ATOM 1466 N N . TRP A 1 177 ? -7.667 9.904 -1.199 1.00 95.62 177 TRP A N 1
ATOM 1467 C CA . TRP A 1 177 ? -8.291 9.094 -0.159 1.00 95.62 177 TRP A CA 1
ATOM 1468 C C . TRP A 1 177 ? -7.857 9.519 1.252 1.00 95.62 177 TRP A C 1
ATOM 1470 O O . TRP A 1 177 ? -8.711 9.703 2.119 1.00 95.62 177 TRP A O 1
ATOM 1480 N N . VAL A 1 178 ? -6.564 9.775 1.486 1.00 96.50 178 VAL A N 1
ATOM 1481 C CA . VAL A 1 178 ? -6.040 10.225 2.790 1.00 96.50 178 VAL A CA 1
ATOM 1482 C C . VAL A 1 178 ? -6.662 11.552 3.211 1.00 96.50 178 VAL A C 1
ATOM 1484 O O . VAL A 1 178 ? -7.123 11.678 4.347 1.00 96.50 178 VAL A O 1
ATOM 1487 N N . LYS A 1 179 ? -6.733 12.539 2.307 1.00 96.56 179 LYS A N 1
ATOM 1488 C CA . LYS A 1 179 ? -7.384 13.830 2.594 1.00 96.56 179 LYS A CA 1
ATOM 1489 C C . LYS A 1 179 ? -8.829 13.627 3.053 1.00 96.56 179 LYS A C 1
ATOM 1491 O O . LYS A 1 179 ? -9.255 14.228 4.041 1.00 96.56 179 LYS A O 1
ATOM 1496 N N . ARG A 1 180 ? -9.561 12.738 2.376 1.00 94.44 180 ARG A N 1
ATOM 1497 C CA . ARG A 1 180 ? -10.936 12.373 2.733 1.00 94.44 180 ARG A CA 1
ATOM 1498 C C . ARG A 1 180 ? -11.013 11.652 4.077 1.00 94.44 180 ARG A C 1
ATOM 1500 O O . ARG A 1 180 ? -11.864 11.999 4.891 1.00 94.44 180 ARG A O 1
ATOM 1507 N N . ALA A 1 181 ? -10.140 10.680 4.331 1.00 95.06 181 ALA A N 1
ATOM 1508 C CA . ALA A 1 181 ? -10.092 9.950 5.594 1.00 95.06 181 ALA A CA 1
ATOM 1509 C C . ALA A 1 181 ? -9.853 10.910 6.770 1.00 95.06 181 ALA A C 1
ATOM 1511 O O . ALA A 1 181 ? -10.588 10.875 7.754 1.00 95.06 181 ALA A O 1
ATOM 1512 N N . VAL A 1 182 ? -8.906 11.842 6.632 1.00 96.50 182 VAL A N 1
ATOM 1513 C CA . VAL A 1 182 ? -8.626 12.874 7.642 1.00 96.50 182 VAL A CA 1
ATOM 1514 C C . VAL A 1 182 ? -9.812 13.813 7.852 1.00 96.50 182 VAL A C 1
ATOM 1516 O O . VAL A 1 182 ? -10.159 14.109 8.995 1.00 96.50 182 VAL A O 1
ATOM 1519 N N . ALA A 1 183 ? -10.477 14.253 6.783 1.00 95.75 183 ALA A N 1
ATOM 1520 C CA . ALA A 1 183 ? -11.692 15.058 6.905 1.00 95.75 183 ALA A CA 1
ATOM 1521 C C . ALA A 1 183 ? -12.815 14.295 7.633 1.00 95.75 183 ALA A C 1
ATOM 1523 O O . ALA A 1 183 ? -13.451 14.839 8.530 1.00 95.75 183 ALA A O 1
ATOM 1524 N N . ASN A 1 184 ? -13.013 13.015 7.311 1.00 93.62 184 ASN A N 1
ATOM 1525 C CA . ASN A 1 184 ? -13.988 12.155 7.980 1.00 93.62 184 ASN A CA 1
ATOM 1526 C C . ASN A 1 184 ? -13.681 11.983 9.478 1.00 93.62 184 ASN A C 1
ATOM 1528 O O . ASN A 1 184 ? -14.603 12.053 10.288 1.00 93.62 184 ASN A O 1
ATOM 1532 N N . MET A 1 185 ? -12.409 11.823 9.856 1.00 95.56 185 MET A N 1
ATOM 1533 C CA . MET A 1 185 ? -11.996 11.746 11.264 1.00 95.56 185 MET A CA 1
ATOM 1534 C C . MET A 1 185 ? -12.305 13.036 12.029 1.00 95.56 185 MET A C 1
ATOM 1536 O O . MET A 1 185 ? -12.802 12.979 13.151 1.00 95.56 185 MET A O 1
ATOM 1540 N N . LYS A 1 186 ? -12.096 14.205 11.407 1.00 95.62 186 LYS A N 1
ATOM 1541 C CA . LYS A 1 186 ? -12.474 15.508 11.990 1.00 95.62 186 LYS A CA 1
ATOM 1542 C C . LYS A 1 186 ? -13.983 15.654 12.194 1.00 95.62 186 LYS A C 1
ATOM 1544 O O . LYS A 1 186 ? -14.405 16.335 13.119 1.00 95.62 186 LYS A O 1
ATOM 1549 N N . LEU A 1 187 ? -14.784 14.990 11.363 1.00 95.50 187 LEU A N 1
ATOM 1550 C CA . LEU A 1 187 ? -16.241 14.900 11.509 1.00 95.50 187 LEU A CA 1
ATOM 1551 C C . LEU A 1 187 ? -16.681 13.814 12.511 1.00 95.50 187 LEU A C 1
ATOM 1553 O O . LEU A 1 187 ? -17.864 13.494 12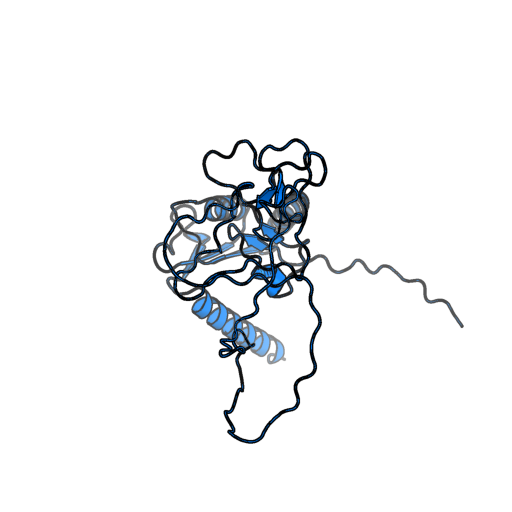.586 1.00 95.50 187 LEU A O 1
ATOM 1557 N N . GLY A 1 188 ? -15.749 13.210 13.255 1.00 94.88 188 GLY A N 1
ATOM 1558 C CA . GLY A 1 188 ? -16.035 12.189 14.264 1.00 94.88 188 GLY A CA 1
ATOM 1559 C C . GLY A 1 188 ? -16.245 10.777 13.711 1.00 94.88 188 GLY A C 1
ATOM 1560 O O . GLY A 1 188 ? -16.532 9.862 14.486 1.00 94.88 188 GLY A O 1
ATOM 1561 N N . LYS A 1 189 ? -16.081 10.551 12.398 1.00 94.06 189 LYS A N 1
ATOM 1562 C CA . LYS A 1 189 ? -16.155 9.196 11.833 1.00 94.06 189 LYS A CA 1
ATOM 1563 C C 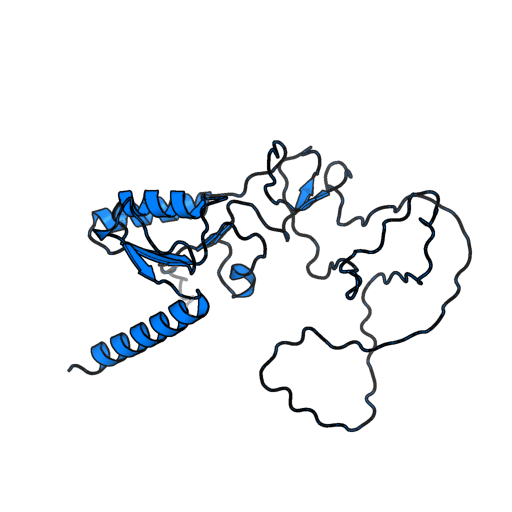. LYS A 1 189 ? -14.928 8.381 12.233 1.00 94.06 189 LYS A C 1
ATOM 1565 O O . LYS A 1 189 ? -13.807 8.886 12.278 1.00 94.06 189 LYS A O 1
ATOM 1570 N N . LYS A 1 190 ? -15.140 7.088 12.472 1.00 94.06 190 LYS A N 1
ATOM 1571 C CA . LYS A 1 190 ? -14.069 6.140 12.780 1.00 94.06 190 LYS A CA 1
ATOM 1572 C C . LYS A 1 190 ? -13.368 5.697 11.503 1.00 94.06 190 LYS A C 1
ATOM 1574 O O . LYS A 1 190 ? -14.016 5.241 10.566 1.00 94.06 190 LYS A O 1
ATOM 1579 N N . VAL A 1 191 ? -12.045 5.816 11.494 1.00 96.38 191 VAL A N 1
ATOM 1580 C CA . VAL A 1 191 ? -11.169 5.255 10.464 1.00 96.38 191 VAL A CA 1
ATOM 1581 C C . VAL A 1 191 ? -10.253 4.261 11.156 1.00 96.38 191 VAL A C 1
ATOM 1583 O O . VAL A 1 191 ? -9.614 4.600 12.153 1.00 96.38 191 VAL A O 1
ATOM 1586 N N . VAL A 1 192 ? -10.214 3.041 10.629 1.00 97.25 192 VAL A N 1
ATOM 1587 C CA . VAL A 1 192 ? -9.385 1.956 11.152 1.00 97.25 192 VAL A CA 1
ATOM 1588 C C . VAL A 1 192 ? -8.333 1.599 10.115 1.00 97.25 192 VAL A C 1
ATOM 1590 O O . VAL A 1 192 ? -8.647 1.422 8.940 1.00 97.25 192 VAL A O 1
ATOM 1593 N N . ILE A 1 193 ? -7.087 1.483 10.558 1.00 98.19 193 ILE A N 1
ATOM 1594 C CA . ILE A 1 193 ? -5.974 0.970 9.762 1.00 98.19 193 ILE A CA 1
ATOM 1595 C C . ILE A 1 193 ? -5.771 -0.487 10.146 1.00 98.19 193 ILE A C 1
ATOM 1597 O O . ILE A 1 193 ? -5.582 -0.794 11.321 1.00 98.19 193 ILE A O 1
ATOM 1601 N N . LEU A 1 194 ? -5.767 -1.373 9.156 1.00 98.00 194 LEU A N 1
ATOM 1602 C CA . LEU A 1 194 ? -5.412 -2.774 9.332 1.00 98.00 194 LEU A CA 1
ATOM 1603 C C . LEU A 1 194 ? -4.015 -3.004 8.752 1.00 98.00 194 LEU A C 1
ATOM 1605 O O . LEU A 1 194 ? -3.838 -3.034 7.539 1.00 98.00 194 LEU A O 1
ATOM 1609 N N . GLU A 1 195 ? -3.014 -3.126 9.621 1.00 98.44 195 GLU A N 1
ATOM 1610 C CA . GLU A 1 195 ? -1.614 -3.311 9.234 1.00 98.44 195 GLU A CA 1
ATOM 1611 C C . GLU A 1 195 ? -1.197 -4.767 9.471 1.00 98.44 195 GLU A C 1
ATOM 1613 O O . GLU A 1 195 ? -1.124 -5.212 10.616 1.00 98.44 195 GLU A O 1
ATOM 1618 N N . GLY A 1 196 ? -0.899 -5.510 8.403 1.00 97.44 196 GLY A N 1
ATOM 1619 C CA . GLY A 1 196 ? -0.489 -6.914 8.477 1.00 97.44 196 GLY A CA 1
ATOM 1620 C C . GLY A 1 196 ? 0.943 -7.129 7.999 1.00 97.44 196 GLY A C 1
ATOM 1621 O O . GLY A 1 196 ? 1.307 -6.697 6.912 1.00 97.44 196 GLY A O 1
ATOM 1622 N N . GLY A 1 197 ? 1.769 -7.813 8.794 1.00 95.50 197 GLY A N 1
ATOM 1623 C CA . GLY A 1 197 ? 3.078 -8.305 8.341 1.00 95.50 197 GLY A CA 1
ATOM 1624 C C . GLY A 1 197 ? 4.164 -7.239 8.127 1.00 95.50 197 GLY A C 1
ATOM 1625 O O . GLY A 1 197 ? 5.274 -7.574 7.726 1.00 95.50 197 GLY A O 1
ATOM 1626 N N . CYS A 1 198 ? 3.913 -5.965 8.440 1.00 95.88 198 CYS A N 1
ATOM 1627 C CA . CYS A 1 198 ? 4.895 -4.900 8.228 1.00 95.88 198 CYS A CA 1
ATOM 1628 C C . CYS A 1 198 ? 6.037 -4.967 9.256 1.00 95.88 198 CYS A C 1
ATOM 1630 O O . CYS A 1 198 ? 5.817 -4.779 10.455 1.00 95.88 198 CYS A O 1
ATOM 1632 N N . GLY A 1 199 ? 7.269 -5.210 8.801 1.00 93.38 199 GLY A N 1
ATOM 1633 C CA . GLY A 1 199 ? 8.469 -5.285 9.644 1.00 93.38 199 GLY A CA 1
ATOM 1634 C C . GLY A 1 199 ? 9.072 -3.922 10.021 1.00 93.38 199 GLY A C 1
ATOM 1635 O O . GLY A 1 199 ? 8.495 -2.868 9.761 1.00 93.38 199 GLY A O 1
ATOM 1636 N N . LYS A 1 200 ? 10.258 -3.943 10.650 1.00 93.19 200 LYS A N 1
ATOM 1637 C CA . LYS A 1 200 ? 11.012 -2.732 11.047 1.00 93.19 200 LYS A CA 1
ATOM 1638 C C . LYS A 1 200 ? 12.153 -2.347 10.094 1.00 93.19 200 LYS A C 1
ATOM 1640 O O . LYS A 1 200 ? 12.596 -1.208 10.146 1.00 93.19 200 LYS A O 1
ATOM 1645 N N . ARG A 1 201 ? 12.631 -3.275 9.252 1.00 91.94 201 ARG A N 1
ATOM 1646 C CA . ARG A 1 201 ? 13.805 -3.071 8.377 1.00 91.94 201 ARG A CA 1
ATOM 1647 C C . ARG A 1 201 ? 13.543 -2.035 7.284 1.00 91.94 201 ARG A C 1
ATOM 1649 O O . ARG A 1 201 ? 14.336 -1.123 7.114 1.00 91.94 201 ARG A O 1
ATOM 1656 N N . VAL A 1 202 ? 12.411 -2.170 6.594 1.00 91.44 202 VAL A N 1
ATOM 1657 C CA . VAL A 1 202 ? 11.885 -1.177 5.649 1.00 91.44 202 VAL A CA 1
ATOM 1658 C C . VAL A 1 202 ? 10.550 -0.691 6.224 1.00 91.44 202 VAL A C 1
ATOM 1660 O O . VAL A 1 202 ? 9.516 -1.324 6.011 1.00 91.44 202 VAL A O 1
ATOM 1663 N N . PRO A 1 203 ? 10.551 0.359 7.068 1.00 94.44 203 PRO A N 1
ATOM 1664 C CA . PRO A 1 203 ? 9.402 0.711 7.901 1.00 94.44 203 PRO A CA 1
ATOM 1665 C C . PRO A 1 203 ? 8.366 1.588 7.181 1.00 94.44 203 PRO A C 1
ATOM 1667 O O . PRO A 1 203 ? 7.507 2.165 7.845 1.00 94.44 203 PRO A O 1
ATOM 1670 N N . THR A 1 204 ? 8.424 1.715 5.854 1.00 95.31 204 THR A N 1
ATOM 1671 C CA . THR A 1 204 ? 7.620 2.653 5.054 1.00 95.31 204 THR A CA 1
ATOM 1672 C C . THR A 1 204 ? 6.123 2.563 5.363 1.00 95.31 204 THR A C 1
ATOM 1674 O O . THR A 1 204 ? 5.497 3.571 5.694 1.00 95.31 204 THR A O 1
ATOM 1677 N N . VAL A 1 205 ? 5.567 1.345 5.387 1.00 97.25 205 VAL A N 1
ATOM 1678 C CA . VAL A 1 205 ? 4.154 1.121 5.738 1.00 97.25 205 VAL A CA 1
ATOM 1679 C C . VAL A 1 205 ? 3.864 1.520 7.187 1.00 97.25 205 VAL A C 1
ATOM 1681 O O . VAL A 1 205 ? 2.893 2.226 7.440 1.00 97.25 205 VAL A O 1
ATOM 1684 N N . ARG A 1 206 ? 4.742 1.179 8.143 1.00 97.50 206 ARG A N 1
ATOM 1685 C CA . ARG A 1 206 ? 4.573 1.567 9.559 1.00 97.50 206 ARG A CA 1
ATOM 1686 C C . ARG A 1 206 ? 4.585 3.080 9.749 1.00 97.50 206 ARG A C 1
ATOM 1688 O O . ARG A 1 206 ? 3.838 3.608 10.574 1.00 97.50 206 ARG A O 1
ATOM 1695 N N . LEU A 1 207 ? 5.455 3.781 9.024 1.00 97.44 207 LEU A N 1
ATOM 1696 C CA . LEU A 1 207 ? 5.532 5.239 9.058 1.00 97.44 207 LEU A CA 1
ATOM 1697 C C . LEU A 1 207 ? 4.251 5.858 8.499 1.00 97.44 207 LEU A C 1
ATOM 1699 O O . LEU A 1 207 ? 3.717 6.785 9.106 1.00 97.44 207 LEU A O 1
ATOM 1703 N N . ASN A 1 208 ? 3.733 5.315 7.397 1.00 97.75 208 ASN A N 1
ATOM 1704 C CA . ASN A 1 208 ? 2.456 5.724 6.830 1.00 97.75 208 ASN A CA 1
ATOM 1705 C C . ASN A 1 208 ? 1.288 5.498 7.811 1.00 97.75 208 ASN A C 1
ATOM 1707 O O . ASN A 1 208 ? 0.564 6.448 8.117 1.00 97.75 208 ASN A O 1
ATOM 1711 N N . SER A 1 209 ? 1.170 4.302 8.400 1.00 98.06 209 SER A N 1
ATOM 1712 C CA . SER A 1 209 ? 0.165 4.001 9.430 1.00 98.06 209 SER A CA 1
ATOM 1713 C C . SER A 1 209 ? 0.234 4.996 10.588 1.00 98.06 209 SER A C 1
ATOM 1715 O O . SER A 1 209 ? -0.768 5.592 10.972 1.00 98.06 209 SER A O 1
ATOM 1717 N N . ASN A 1 210 ? 1.435 5.252 11.115 1.00 97.56 210 ASN A N 1
ATOM 1718 C CA . ASN A 1 210 ? 1.629 6.171 12.235 1.00 97.56 210 ASN A CA 1
ATOM 1719 C C . ASN A 1 210 ? 1.236 7.621 11.908 1.00 97.56 210 ASN A C 1
ATOM 1721 O O . ASN A 1 210 ? 0.768 8.322 12.803 1.00 97.56 210 ASN A O 1
ATOM 1725 N N . LYS A 1 211 ? 1.400 8.084 10.659 1.00 97.75 211 LYS A N 1
ATOM 1726 C CA . LYS A 1 211 ? 0.926 9.416 10.230 1.00 97.75 211 LYS A CA 1
ATOM 1727 C C . LYS A 1 211 ? -0.601 9.514 10.296 1.00 97.75 211 LYS A C 1
ATOM 1729 O O . LYS A 1 211 ? -1.138 10.524 10.751 1.00 97.75 211 LYS A O 1
ATOM 1734 N N . LEU A 1 212 ? -1.303 8.462 9.881 1.00 97.75 212 LEU A N 1
ATOM 1735 C CA . LEU A 1 212 ? -2.765 8.411 9.935 1.00 97.75 212 LEU A CA 1
ATOM 1736 C C . LEU A 1 212 ? -3.288 8.247 11.370 1.00 97.75 212 LEU A C 1
ATOM 1738 O O . LEU A 1 212 ? -4.252 8.916 11.735 1.00 97.75 212 LEU A O 1
ATOM 1742 N N . VAL A 1 213 ? -2.616 7.456 12.215 1.00 98.19 213 VAL A N 1
ATOM 1743 C CA . VAL A 1 213 ? -2.934 7.370 13.655 1.00 98.19 213 VAL A CA 1
ATOM 1744 C C . VAL A 1 213 ? -2.772 8.728 14.334 1.00 98.19 213 VAL A C 1
ATOM 1746 O O . VAL A 1 213 ? -3.663 9.167 15.057 1.00 98.19 213 VAL A O 1
ATOM 1749 N N . ALA A 1 214 ? -1.685 9.448 14.038 1.00 97.62 214 ALA A N 1
ATOM 1750 C CA . ALA A 1 214 ? -1.484 10.814 14.524 1.00 97.62 214 ALA A CA 1
ATOM 1751 C C . ALA A 1 214 ? -2.602 11.777 14.079 1.00 97.62 214 ALA A C 1
ATOM 1753 O O . ALA A 1 214 ? -2.861 12.769 14.752 1.00 97.62 214 ALA A O 1
ATOM 1754 N N . SER A 1 215 ? -3.269 11.471 12.962 1.00 97.06 215 SER A N 1
ATOM 1755 C CA . SER A 1 215 ? -4.389 12.245 12.417 1.00 97.06 215 SER A CA 1
ATOM 1756 C C . SER A 1 215 ? -5.760 11.818 12.965 1.00 97.06 215 SER A C 1
ATOM 1758 O O . SER A 1 215 ? -6.765 12.419 12.589 1.00 97.06 215 SER A O 1
ATOM 1760 N N . GLY A 1 216 ? -5.815 10.809 13.843 1.00 97.06 216 GLY A N 1
ATOM 1761 C CA . GLY A 1 216 ? -7.031 10.380 14.541 1.00 97.06 216 GLY A CA 1
ATOM 1762 C C . GLY A 1 216 ? -7.487 8.944 14.272 1.00 97.06 216 GLY A C 1
ATOM 1763 O O . GLY A 1 216 ? -8.486 8.532 14.863 1.00 97.06 216 GLY A O 1
ATOM 1764 N N . ALA A 1 217 ? -6.788 8.185 13.421 1.00 98.06 217 ALA A N 1
ATOM 1765 C CA . ALA A 1 217 ? -7.170 6.810 13.102 1.00 98.06 217 ALA A CA 1
ATOM 1766 C C . ALA A 1 217 ? -6.843 5.852 14.257 1.00 98.06 217 ALA A C 1
ATOM 1768 O O . ALA A 1 217 ? -5.881 6.062 15.000 1.00 98.06 217 ALA A O 1
ATOM 1769 N N . ASP A 1 218 ? -7.612 4.773 14.368 1.00 98.44 218 ASP A N 1
ATOM 1770 C CA . ASP A 1 218 ? -7.288 3.648 15.245 1.00 98.44 218 ASP A CA 1
ATOM 1771 C C . ASP A 1 218 ? -6.535 2.577 14.423 1.00 98.44 218 ASP A C 1
ATOM 1773 O O . ASP A 1 218 ? -6.821 2.368 13.243 1.00 98.44 218 ASP A O 1
ATOM 1777 N N . LEU A 1 219 ? -5.539 1.913 15.012 1.00 98.56 219 LEU A N 1
ATOM 1778 C CA . LEU A 1 219 ? -4.690 0.925 14.336 1.00 98.56 219 LEU A CA 1
ATOM 1779 C C . LEU A 1 219 ? -4.935 -0.478 14.889 1.00 98.56 219 LEU A C 1
ATOM 1781 O O . LEU A 1 219 ? -4.879 -0.695 16.095 1.00 98.56 219 LEU A O 1
ATOM 1785 N N . ILE A 1 220 ? -5.107 -1.452 14.003 1.00 98.50 220 ILE A N 1
ATOM 1786 C CA . ILE A 1 220 ? -4.996 -2.877 14.307 1.00 98.50 220 ILE A CA 1
ATOM 1787 C C . ILE A 1 220 ? -3.713 -3.373 13.644 1.00 98.50 220 ILE A C 1
ATOM 1789 O O . ILE A 1 220 ? -3.620 -3.418 12.418 1.00 98.50 220 ILE A O 1
ATOM 1793 N N . ARG A 1 221 ? -2.709 -3.722 14.450 1.00 98.44 221 ARG A N 1
ATOM 1794 C CA . ARG A 1 221 ? -1.421 -4.235 13.972 1.00 98.44 221 ARG A CA 1
ATOM 1795 C C . ARG A 1 221 ? -1.349 -5.739 14.180 1.00 98.44 221 ARG A C 1
ATOM 1797 O O . ARG A 1 221 ? -1.422 -6.203 15.313 1.00 98.44 221 ARG A O 1
ATOM 1804 N N . ILE A 1 222 ? -1.142 -6.482 13.097 1.00 98.56 222 ILE A N 1
ATOM 1805 C CA . ILE A 1 222 ? -0.988 -7.936 13.088 1.00 98.56 222 ILE A CA 1
ATOM 1806 C C . ILE A 1 222 ? 0.446 -8.281 12.695 1.00 98.56 222 ILE A C 1
ATOM 1808 O O . ILE A 1 222 ? 0.869 -8.050 11.557 1.00 98.56 222 ILE A O 1
ATOM 1812 N N . ASN A 1 223 ? 1.219 -8.819 13.634 1.00 97.94 223 ASN A N 1
ATOM 1813 C CA . ASN A 1 223 ? 2.603 -9.204 13.375 1.00 97.94 223 ASN A CA 1
ATOM 1814 C C . ASN A 1 223 ? 3.105 -10.220 14.412 1.00 97.94 223 ASN A C 1
ATOM 1816 O O . ASN A 1 223 ? 2.875 -10.025 15.601 1.00 97.94 223 ASN A O 1
ATOM 1820 N N . LEU A 1 224 ? 3.821 -11.261 13.976 1.00 97.19 224 LEU A N 1
ATOM 1821 C CA . LEU A 1 224 ? 4.350 -12.308 14.863 1.00 97.19 224 LEU A CA 1
ATOM 1822 C C . LEU A 1 224 ? 5.471 -11.802 15.784 1.00 97.19 224 LEU A C 1
ATOM 1824 O O . LEU A 1 224 ? 5.489 -12.140 16.965 1.00 97.19 224 LEU A O 1
ATOM 1828 N N . ASP A 1 225 ? 6.364 -10.961 15.264 1.00 96.62 225 ASP A N 1
ATOM 1829 C CA . ASP A 1 225 ? 7.586 -10.553 15.971 1.00 96.62 225 ASP A CA 1
ATOM 1830 C C . ASP A 1 225 ? 7.459 -9.161 16.598 1.00 96.62 225 ASP A C 1
ATOM 1832 O O . ASP A 1 225 ? 7.972 -8.876 17.680 1.00 96.62 225 ASP A O 1
ATOM 1836 N N . PHE A 1 226 ? 6.770 -8.253 15.905 1.00 96.19 226 PHE A N 1
ATOM 1837 C CA . PHE A 1 226 ? 6.706 -6.835 16.249 1.00 96.19 226 PHE A CA 1
ATOM 1838 C C . PHE A 1 226 ? 5.260 -6.307 16.331 1.00 96.19 226 PHE A C 1
ATOM 1840 O O . PHE A 1 226 ? 4.945 -5.330 15.634 1.00 96.19 226 PHE A O 1
ATOM 1847 N N . PRO A 1 227 ? 4.378 -6.907 17.155 1.00 96.88 227 PRO A N 1
ATOM 1848 C CA . PRO A 1 227 ? 2.953 -6.561 17.211 1.00 96.88 227 PRO A CA 1
ATOM 1849 C C . PRO A 1 227 ? 2.680 -5.180 17.821 1.00 96.88 227 PRO A C 1
ATOM 1851 O O . PRO A 1 227 ? 1.672 -4.559 17.506 1.00 96.88 227 PRO A O 1
ATOM 1854 N N . LEU A 1 228 ? 3.574 -4.672 18.672 1.00 97.25 228 LEU A N 1
ATOM 1855 C CA . LEU A 1 228 ? 3.329 -3.457 19.450 1.00 97.25 228 LEU A CA 1
ATOM 1856 C C . LEU A 1 228 ? 3.514 -2.163 18.637 1.00 97.25 228 LEU A C 1
ATOM 1858 O O . LEU A 1 228 ? 4.297 -2.090 17.679 1.00 97.25 228 LEU A O 1
ATOM 1862 N N . ASN A 1 229 ? 2.840 -1.097 19.079 1.00 96.56 229 ASN A N 1
ATOM 1863 C CA . ASN A 1 229 ? 3.087 0.279 18.643 1.00 96.56 229 ASN A CA 1
ATOM 1864 C C . ASN A 1 229 ? 3.388 1.203 19.838 1.00 96.56 229 ASN A C 1
ATOM 1866 O O . ASN A 1 229 ? 2.485 1.878 20.331 1.00 96.56 229 ASN A O 1
ATOM 1870 N N . PRO A 1 230 ? 4.656 1.285 20.283 1.00 95.75 230 PRO A N 1
ATOM 1871 C CA . PRO A 1 230 ? 5.032 2.103 21.438 1.00 95.75 230 PRO A CA 1
ATOM 1872 C C . PRO A 1 230 ? 4.723 3.597 21.280 1.00 95.75 230 PRO A C 1
ATOM 1874 O O . PRO A 1 230 ? 4.568 4.294 22.274 1.00 95.75 230 PRO A O 1
ATOM 1877 N N . LYS A 1 231 ? 4.622 4.098 20.040 1.00 96.62 231 LYS A N 1
ATOM 1878 C CA . LYS A 1 231 ? 4.342 5.514 19.770 1.00 96.62 231 LYS A CA 1
ATOM 1879 C C . LYS A 1 231 ? 2.887 5.893 20.065 1.00 96.62 231 LYS A C 1
ATOM 1881 O O . LYS A 1 231 ? 2.625 7.019 20.470 1.00 96.62 231 LYS A O 1
ATOM 1886 N N . TYR A 1 232 ? 1.955 4.964 19.853 1.00 97.62 232 TYR A N 1
ATOM 1887 C CA . TYR A 1 232 ? 0.517 5.198 20.004 1.00 97.62 232 TYR A CA 1
ATOM 1888 C C . TYR A 1 232 ? -0.185 3.984 20.643 1.00 97.62 232 TYR A C 1
ATOM 1890 O O . TYR A 1 232 ? -1.053 3.374 20.009 1.00 97.62 232 TYR A O 1
ATOM 1898 N N . PRO A 1 233 ? 0.176 3.600 21.882 1.00 96.88 233 PRO A N 1
ATOM 1899 C CA . PRO A 1 233 ? -0.316 2.371 22.504 1.00 96.88 233 PRO A CA 1
ATOM 1900 C C . PRO A 1 233 ? -1.830 2.407 22.758 1.00 96.88 233 PRO A C 1
ATOM 1902 O O . PRO A 1 233 ? -2.515 1.431 22.483 1.00 96.88 233 PRO A O 1
ATOM 1905 N N . SER A 1 234 ? -2.381 3.549 23.179 1.00 97.44 234 SER A N 1
ATOM 1906 C CA . SER A 1 234 ? -3.824 3.721 23.434 1.00 97.44 234 SER A CA 1
ATOM 1907 C C . SER A 1 234 ? -4.690 3.734 22.170 1.00 97.44 234 SER A C 1
ATOM 1909 O O . SER A 1 234 ? -5.910 3.624 22.253 1.00 97.44 234 SER A O 1
ATOM 1911 N N . LYS A 1 235 ? -4.064 3.881 21.000 1.00 97.69 235 LYS A N 1
ATOM 1912 C CA . LYS A 1 235 ? -4.712 3.906 19.683 1.00 97.69 235 LYS A CA 1
ATOM 1913 C C . LYS A 1 235 ? -4.446 2.648 18.868 1.00 97.69 235 LYS A C 1
ATOM 1915 O O . LYS A 1 235 ? -4.831 2.593 17.703 1.00 97.69 235 LYS A O 1
ATOM 1920 N N . THR A 1 236 ? -3.767 1.661 19.454 1.00 98.38 236 THR A N 1
ATOM 1921 C CA . THR A 1 236 ? -3.342 0.464 18.734 1.00 98.38 236 THR A CA 1
ATOM 1922 C C . THR A 1 236 ? -3.809 -0.808 19.426 1.00 98.38 236 THR A C 1
ATOM 1924 O O . THR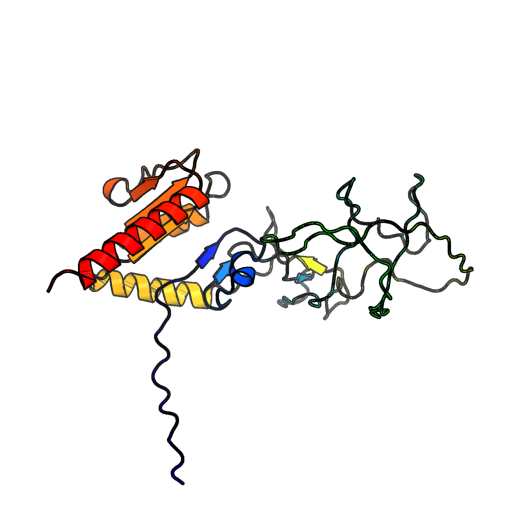 A 1 236 ? -3.384 -1.118 20.536 1.00 98.38 236 THR A O 1
ATOM 1927 N N . VAL A 1 237 ? -4.594 -1.610 18.714 1.00 98.25 237 VAL A N 1
ATOM 1928 C CA . VAL A 1 237 ? -4.829 -3.017 19.037 1.00 98.25 237 VAL A CA 1
ATOM 1929 C C . VAL A 1 237 ? -3.695 -3.837 18.428 1.00 98.25 237 VAL A C 1
ATOM 1931 O O . VAL A 1 237 ? -3.462 -3.793 17.221 1.00 98.25 237 VAL A O 1
ATOM 1934 N N . SER A 1 238 ? -2.968 -4.568 19.269 1.00 98.12 238 SER A N 1
ATOM 1935 C CA . SER A 1 238 ? -1.813 -5.371 18.858 1.00 98.12 238 SER A CA 1
ATOM 1936 C C . SER A 1 238 ? -2.187 -6.852 18.844 1.00 98.12 238 SER A C 1
ATOM 1938 O O . SER A 1 238 ? -2.575 -7.396 19.873 1.00 98.12 238 SER A O 1
ATOM 1940 N N . LEU A 1 239 ? -2.060 -7.505 17.689 1.00 98.12 239 LEU A N 1
ATOM 1941 C CA . LEU A 1 239 ? -2.360 -8.921 17.487 1.00 98.12 239 LEU A CA 1
ATOM 1942 C C . LEU A 1 239 ? -1.075 -9.672 17.122 1.00 98.12 239 LEU A C 1
ATOM 1944 O O . LEU A 1 239 ? -0.540 -9.526 16.021 1.00 98.12 239 LEU A O 1
ATOM 1948 N N . GLN A 1 240 ? -0.581 -10.490 18.051 1.00 98.12 240 GLN A N 1
ATOM 1949 C CA . GLN A 1 240 ? 0.607 -11.316 17.838 1.00 98.12 240 GLN A CA 1
ATOM 1950 C C . GLN A 1 240 ? 0.229 -12.676 17.242 1.00 98.12 240 GLN A C 1
ATOM 1952 O O . GLN A 1 240 ? 0.153 -13.685 17.933 1.00 98.12 240 GLN A O 1
ATOM 1957 N N . THR A 1 241 ? -0.081 -12.691 15.948 1.00 98.12 241 THR A N 1
ATOM 1958 C CA . THR A 1 241 ? -0.475 -13.904 15.217 1.00 98.12 241 THR A CA 1
ATOM 1959 C C . THR A 1 241 ? -0.170 -13.758 13.724 1.00 98.12 241 THR A C 1
ATOM 1961 O O . THR A 1 241 ? 0.296 -12.705 13.274 1.00 98.12 241 THR A O 1
ATOM 1964 N N . SER A 1 242 ? -0.420 -14.810 12.942 1.00 97.75 242 SER A N 1
ATOM 1965 C CA . SER A 1 242 ? -0.348 -14.736 11.484 1.00 97.75 242 SER A CA 1
ATOM 1966 C C . SER A 1 242 ? -1.463 -13.840 10.934 1.00 97.75 242 SER A C 1
ATOM 1968 O O . SER A 1 242 ? -2.560 -13.762 11.493 1.00 97.75 242 SER A O 1
ATOM 1970 N N . VAL A 1 243 ? -1.197 -13.178 9.804 1.00 96.50 243 VAL A N 1
ATOM 1971 C CA . VAL A 1 243 ? -2.194 -12.321 9.140 1.00 96.50 243 VAL A CA 1
ATOM 1972 C C . VAL A 1 243 ? -3.452 -13.119 8.801 1.00 96.50 243 VAL A C 1
ATOM 1974 O O . VAL A 1 243 ? -4.551 -12.660 9.090 1.00 96.50 243 VAL A O 1
ATOM 1977 N N . LEU A 1 244 ? -3.300 -14.343 8.287 1.00 96.50 244 LEU A N 1
ATOM 1978 C CA . LEU A 1 244 ? -4.433 -15.210 7.966 1.00 96.50 244 LEU A CA 1
ATOM 1979 C C . LEU A 1 244 ? -5.316 -15.488 9.191 1.00 96.50 244 LEU A C 1
ATOM 1981 O O . LEU A 1 244 ? -6.525 -15.282 9.123 1.00 96.50 244 LEU A O 1
ATOM 1985 N N . ASN A 1 245 ? -4.725 -15.897 10.318 1.00 98.00 245 ASN A N 1
ATOM 1986 C CA . ASN A 1 245 ? -5.491 -16.220 11.524 1.00 98.00 245 ASN A CA 1
ATOM 1987 C C . ASN A 1 245 ? -6.237 -14.995 12.065 1.00 98.00 245 ASN A C 1
ATOM 1989 O O . ASN A 1 245 ? -7.399 -15.102 12.455 1.00 98.00 245 ASN A O 1
ATOM 1993 N N . ALA A 1 246 ? -5.591 -13.826 12.060 1.00 97.69 246 ALA A N 1
ATOM 1994 C CA . ALA A 1 246 ? -6.243 -12.587 12.468 1.00 97.69 246 ALA A CA 1
ATOM 1995 C C . ALA A 1 246 ? -7.410 -12.221 11.542 1.00 97.69 246 ALA A C 1
ATOM 1997 O O . ALA A 1 246 ? -8.479 -11.884 12.038 1.00 97.69 246 ALA A O 1
ATOM 1998 N N . LEU A 1 247 ? -7.231 -12.307 10.219 1.00 96.19 247 LEU A N 1
ATOM 1999 C CA . LEU A 1 247 ? -8.286 -11.984 9.255 1.00 96.19 247 LEU A CA 1
ATOM 2000 C C . LEU A 1 247 ? -9.488 -12.924 9.382 1.00 96.19 247 LEU A C 1
ATOM 2002 O O . LEU A 1 247 ? -10.618 -12.445 9.403 1.00 96.19 247 LEU A O 1
ATOM 2006 N N . VAL A 1 248 ? -9.258 -14.232 9.540 1.00 97.50 248 VAL A N 1
ATOM 2007 C CA . VAL A 1 248 ? -10.331 -15.214 9.781 1.00 97.50 248 VAL A CA 1
ATOM 2008 C C . VAL A 1 248 ? -11.095 -14.882 11.065 1.00 97.50 248 VAL A C 1
ATOM 2010 O O . VAL A 1 248 ? -12.325 -14.850 11.056 1.00 97.50 248 VAL A O 1
ATOM 2013 N N . GLY A 1 249 ? -10.383 -14.581 12.155 1.00 97.19 249 GLY A N 1
ATOM 2014 C CA . GLY A 1 249 ? -11.007 -14.216 13.428 1.00 97.19 249 GLY A CA 1
ATOM 2015 C C . GLY A 1 249 ? -11.775 -12.890 13.372 1.00 97.19 249 GLY A C 1
ATOM 2016 O O . GLY A 1 249 ? -12.862 -12.784 13.941 1.00 97.19 249 GLY A O 1
ATOM 2017 N N . ILE A 1 250 ? -11.247 -11.887 12.663 1.00 94.31 250 ILE A N 1
ATOM 2018 C CA . ILE A 1 250 ? -11.919 -10.598 12.443 1.00 94.31 250 ILE A CA 1
ATOM 2019 C C . ILE A 1 250 ? -13.197 -10.801 11.629 1.00 94.31 250 ILE A C 1
ATOM 2021 O O . ILE A 1 250 ? -14.245 -10.291 12.019 1.00 94.31 250 ILE A O 1
ATOM 2025 N N . ASP A 1 251 ? -13.138 -11.564 10.539 1.00 94.75 251 ASP A N 1
ATOM 2026 C CA . ASP A 1 251 ? -14.305 -11.831 9.699 1.00 94.75 251 ASP A CA 1
ATOM 2027 C C . ASP A 1 251 ? -15.396 -12.593 10.469 1.00 94.75 251 ASP A C 1
ATOM 2029 O O . ASP A 1 251 ? -16.573 -12.231 10.429 1.00 94.75 251 ASP A O 1
ATOM 2033 N N . GLU A 1 252 ? -15.014 -13.590 11.270 1.00 95.88 252 GLU A N 1
ATOM 2034 C CA . GLU A 1 252 ? -15.952 -14.284 12.150 1.00 95.88 252 GLU A CA 1
ATOM 2035 C C . GLU A 1 252 ? -16.583 -13.341 13.190 1.00 95.88 252 GLU A C 1
ATOM 2037 O O . GLU A 1 252 ? -17.799 -13.373 13.408 1.00 95.88 252 GLU A O 1
ATOM 2042 N N . ALA A 1 253 ? -15.786 -12.471 13.816 1.00 93.50 253 ALA A N 1
ATOM 2043 C CA . ALA A 1 253 ? -16.283 -11.487 14.773 1.00 93.50 253 ALA A CA 1
ATOM 2044 C C . ALA A 1 253 ? -17.259 -10.494 14.119 1.00 93.50 253 ALA A C 1
ATOM 2046 O O . ALA A 1 253 ? -18.320 -10.224 14.686 1.00 93.50 253 ALA A O 1
ATOM 2047 N N . ILE A 1 254 ? -16.950 -10.005 12.913 1.00 92.12 254 ILE A N 1
ATOM 2048 C CA . ILE A 1 254 ? -17.837 -9.134 12.130 1.00 92.12 254 ILE A CA 1
ATOM 2049 C C . ILE A 1 254 ? -19.151 -9.858 11.829 1.00 92.12 254 ILE A C 1
ATOM 2051 O O . ILE A 1 254 ? -20.220 -9.317 12.115 1.00 92.12 254 ILE A O 1
ATOM 2055 N N . ARG A 1 255 ? -19.099 -11.104 11.338 1.00 91.94 255 ARG A N 1
ATOM 2056 C CA . ARG A 1 255 ? -20.300 -11.908 11.058 1.00 91.94 255 ARG A CA 1
ATOM 2057 C C . ARG A 1 255 ? -21.180 -12.078 12.301 1.00 91.94 255 ARG A C 1
ATOM 2059 O O . ARG A 1 255 ? -22.394 -11.881 12.221 1.00 91.94 255 ARG A O 1
ATOM 2066 N N . ARG A 1 256 ? -20.584 -12.365 13.464 1.00 93.00 256 ARG A N 1
ATOM 2067 C CA . ARG A 1 256 ? -21.304 -12.476 14.748 1.00 93.00 256 ARG A CA 1
ATOM 2068 C C . ARG A 1 256 ? -21.950 -11.151 15.172 1.00 93.00 256 ARG A C 1
ATOM 2070 O O . ARG A 1 256 ? -23.086 -11.156 15.645 1.00 93.00 256 ARG A O 1
ATOM 2077 N N . LEU A 1 257 ? -21.257 -10.024 15.003 1.00 90.75 257 LEU A N 1
ATOM 2078 C CA . LEU A 1 257 ? -21.785 -8.694 15.333 1.00 90.75 257 LEU A CA 1
ATOM 2079 C C . LEU A 1 257 ? -22.937 -8.288 14.407 1.00 90.75 257 LEU A C 1
ATOM 2081 O O . LEU A 1 257 ? -23.969 -7.831 14.894 1.00 90.75 257 LEU A O 1
ATOM 2085 N N . CYS A 1 258 ? -22.806 -8.520 13.099 1.00 85.38 258 CYS A N 1
ATOM 2086 C CA . CYS A 1 258 ? -23.868 -8.261 12.125 1.00 85.38 258 CYS A CA 1
ATOM 2087 C C . CYS A 1 258 ? -25.107 -9.139 12.349 1.00 85.38 258 CYS A C 1
ATOM 2089 O O . CYS A 1 258 ? -26.226 -8.699 12.093 1.00 85.38 258 CYS A O 1
ATOM 2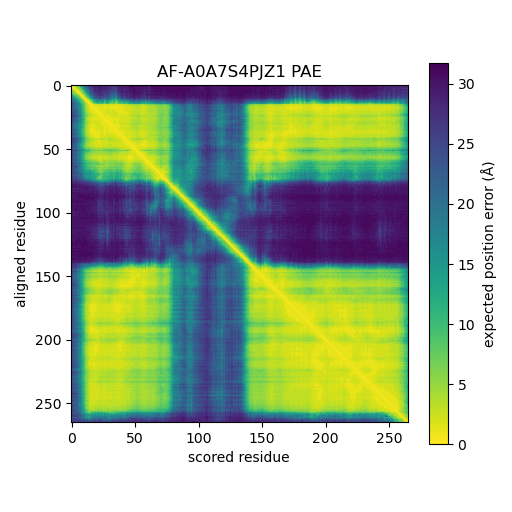091 N N . TYR A 1 259 ? -24.933 -10.374 12.828 1.00 76.38 259 TYR A N 1
ATOM 2092 C CA . TYR A 1 259 ? -26.061 -11.228 13.194 1.00 76.38 259 TYR A CA 1
ATOM 2093 C C . TYR A 1 259 ? -26.816 -10.665 14.405 1.00 76.38 259 TYR A C 1
ATOM 2095 O O . TYR A 1 259 ? -28.039 -10.548 14.374 1.00 76.38 259 TYR A O 1
ATOM 2103 N N . ARG A 1 260 ? -26.100 -10.239 15.455 1.00 71.94 260 ARG A N 1
ATOM 2104 C CA . ARG A 1 260 ? -26.708 -9.658 16.666 1.00 71.94 260 ARG A CA 1
ATOM 2105 C C . ARG A 1 260 ? -27.491 -8.375 16.386 1.00 71.94 260 ARG A C 1
ATOM 2107 O O . ARG A 1 260 ? -28.583 -8.229 16.919 1.00 71.94 260 ARG A O 1
ATOM 2114 N N . THR A 1 261 ? -26.990 -7.494 15.520 1.00 66.94 261 THR A N 1
ATOM 2115 C CA . THR A 1 261 ? -27.690 -6.246 15.162 1.00 66.94 261 THR A CA 1
ATOM 2116 C C . THR A 1 261 ? -28.946 -6.462 14.319 1.00 66.94 261 THR A C 1
ATOM 2118 O O . THR A 1 261 ? -29.820 -5.607 14.323 1.00 66.94 261 THR A O 1
ATOM 2121 N N . ARG A 1 262 ? -29.067 -7.597 13.616 1.00 63.31 262 ARG A N 1
ATOM 2122 C CA . ARG A 1 262 ? -30.286 -7.981 12.876 1.00 63.31 262 ARG A CA 1
ATOM 2123 C C . ARG A 1 262 ? -31.292 -8.773 13.715 1.00 63.31 262 ARG A C 1
ATOM 2125 O O . ARG A 1 262 ? -32.421 -8.950 13.278 1.00 63.31 262 ARG A O 1
ATOM 2132 N N . SER A 1 263 ? -30.869 -9.275 14.875 1.00 56.88 263 SER A N 1
ATOM 2133 C CA . SER A 1 263 ? -31.662 -10.153 15.748 1.00 56.88 263 SER A CA 1
ATOM 2134 C C . SER A 1 263 ? -32.247 -9.433 16.968 1.00 56.88 263 SER A C 1
ATOM 2136 O O . SER A 1 263 ? -32.948 -10.063 17.756 1.00 56.88 263 SER A O 1
ATOM 2138 N N . GLN A 1 264 ? -31.930 -8.150 17.168 1.00 42.03 264 GLN A N 1
ATOM 2139 C CA . GLN A 1 264 ? -32.590 -7.310 18.167 1.00 42.03 264 GLN A CA 1
ATOM 2140 C C . GLN A 1 264 ? -33.792 -6.614 17.502 1.00 42.03 264 GLN A C 1
ATOM 2142 O O . GLN A 1 264 ? -33.563 -5.911 16.515 1.00 42.03 264 GLN A O 1
ATOM 2147 N N . PRO A 1 265 ? -35.036 -6.857 17.966 1.00 45.44 265 PRO A N 1
ATOM 2148 C CA . PRO A 1 265 ? -36.222 -6.149 17.484 1.00 45.44 265 PRO A CA 1
ATOM 2149 C C . PRO A 1 265 ? -36.199 -4.660 17.848 1.00 45.44 265 PRO A C 1
ATOM 2151 O O . PRO A 1 265 ? -35.580 -4.308 18.880 1.00 45.44 265 PRO A O 1
#

Solvent-accessible surface area (backbone atoms only — not comparable to full-atom values): 17392 Å² total; per-residue (Å²): 137,81,83,74,73,80,73,80,67,74,72,78,75,75,94,69,72,47,79,39,74,63,38,79,55,64,55,53,77,72,67,48,60,68,81,40,51,36,38,82,34,28,28,65,63,30,31,25,34,62,68,57,87,57,96,61,72,44,67,66,64,93,84,68,73,84,64,58,44,84,88,79,70,40,58,73,78,70,45,52,85,80,67,61,70,82,89,73,92,77,89,87,82,89,88,79,82,93,72,91,74,89,78,87,84,84,84,90,80,94,75,92,76,90,84,67,83,86,87,77,88,80,82,83,81,93,74,92,80,90,81,83,93,78,93,80,86,80,77,53,64,66,76,83,48,32,24,97,82,79,66,41,58,38,36,58,34,50,66,55,88,93,52,91,56,59,75,79,65,84,51,65,56,56,54,53,50,50,56,50,52,46,52,39,32,75,72,70,45,90,47,78,45,81,46,62,68,71,59,77,90,73,37,65,66,56,52,52,52,51,56,46,39,75,58,65,30,37,35,38,30,26,16,73,88,65,25,74,48,89,91,46,54,95,44,41,50,61,37,72,38,56,53,67,60,51,51,56,51,50,53,52,51,50,53,54,51,58,50,53,67,71,68,58,131

Foldseek 3Di:
DDDPPPPPPPPPPDPAAAEDCDQDCPCVVVVDDPLRYDNFFYHQQWKAFPQHPDLDIDGFPPPDDFQADPVVRDGPQQAPLVRDDPDDDDDDDDDDDDDDDDDDDDDDDDDDDPDDDDPDDDDDDDDDDDDDDDDDDDDSDDQSQADPPPRHGMGGLGHDPPCPRRNGDDCPSVVVVLVVLLVCVVVVDAAEAEAAAQDDPCNVVVVVVVVSVVSRYAYEAEDQPCQADPPCRVRYHGHNDHPVVVVVVVVVVVVVVVVVVVPDD

InterPro domains:
  IPR003000 Sirtuin family [PF02146] (9-164)
  IPR026590 Sirtuin family, catalytic core domain [PS50305] (1-265)
  IPR029035 DHS-like NAD/FAD-binding domain superfamily [SSF52467] (14-254)

Organism: Guillardia theta (NCBI:txid55529)

Secondary structure (DSSP, 8-state):
--------------S--EEE---S-HHHHTT--GGGEEETTEEEEEEEESS-SSS-EEEPPTT----B-TTT-PBPPPPPTT----S---------S--PPP-----------TT------------------------SS-GGGB-TTT-PBEEEEE--TT-TTPPPPP-HHHHHHHHHHHHHHHTT---EEEEES--SSS-HHHHHHHHHHHTT-EEEEE-SS----TTSGGGEEEE-S-HHHHHHHHHHHHHHHHHHHHH--

Nearest PDB structures (foldseek):
  5a3c-assembly1_A  TM=7.282E-01  e=1.368E-06  Streptococcus pyogenes str. Manfredo
  5g4c-assembly1_A  TM=5.500E-01  e=3.487E-03  Homo sapiens
  5g4c-assembly2_B  TM=5.290E-01  e=3.974E-03  Homo sapiens
  2o8r-assembly1_B  TM=5.890E-01  e=2.970E-01  Porphyromonas gingivalis
  3u80-assembly1_A  TM=3.503E-01  e=1.852E+00  Bifidobacterium longum subsp. longum JDM301

pLDDT: mean 74.39, std 26.81, range [25.91, 98.56]

Sequence (265 aa):
MIRKKLEMTKLKEPDFFVYTSNVDTAFQRAGVDPALIYEIHGDVMKWQCRIPCCQKVWSLPDDYRFQVDKDTRRTQRFRNAEGQKGEEEGKDLIYRHGKVLEIEEPSNRKMDFRGLTPYTQNQSLNRLVRFGDEASNRKCFDEELRCQVCDGLARPNVLMFDDDRWIETDESNYKTWVKRAVANMKLGKKVVILEGGCGKRVPTVRLNSNKLVASGADLIRINLDFPLNPKYPSKTVSLQTSVLNALVGIDEAIRRLCYRTRSQP